Protein AF-A0A3Q0DVN3-F1 (afdb_monomer)

Foldseek 3Di:
DDDDDDDDDPDDPDDDPPPDPPDDPQDADEAAEDWDKDFQDPALAPVVRLVRCLVVVVVVVVCVVVVRNYDYYQYPDQEQDQPPPCGSRIGTHQWYFDPVDPVRDTHGGPVNLSVQLCVQVVHDDDVVVPDDPSNDDPVPCDPPPVPPPQPFDQAPNDGHRPVVNVVVVVVVVVVVVVVVVVVVVVVVVVVVVVVVVVPDDPPPVPVVPPDD

pLDDT: mean 82.13, std 19.58, range [39.47, 98.44]

InterPro domains:
  IPR001360 Glycoside hydrolase family 1 [PF00232] (28-124)
  IPR001360 Glycoside hydrolase family 1 [PR00131] (29-37)
  IPR001360 Glycoside hydrolase family 1 [PR00131] (46-57)
  IPR001360 Glycoside hydrolase family 1 [PR00131] (67-84)
  IPR001360 Glycoside hydrolase family 1 [PR00131] (91-103)
  IPR001360 Glycoside hydrolase family 1 [PTHR10353] (28-124)
  IPR017853 Glycoside hydrolase superfamily [SSF51445] (26-129)

Nearest PDB structures (foldseek):
  2zox-assembly1_A  TM=9.765E-01  e=2.510E-10  Homo sapiens
  8in1-assembly2_B  TM=9.706E-01  e=1.611E-09  Aplysia kurodai
  2e9m-assembly1_A  TM=9.739E-01  e=1.235E-09  Homo sapiens
  1wcg-assembly2_B  TM=9.497E-01  e=1.156E-09  Brevicoryne brassicae
  5cg0-assembly3_E  TM=8.600E-01  e=7.927E-09  Spodoptera frugiperda

Mean predicted aligned error: 16.39 Å

Secondary structure (DSSP, 8-state):
-PPP-------PPP-------SPPP---EEEEEE----TT---S--HHHHHHHHHHHHHHHHHHHTT--EEEEEES-SB----GGGTTS----SEEE-TTSTT--EEE-HHHHHHHHHHHHTS---GGG-S-GGGSPPTT-----------EEEETTEEEEHHHHHHHHHHHHHHHHHHHHHHHHHHHHHHHHHHHHH----TTSSSSS---

Sequence (212 aa):
MAPMTTSGSTTTPPSWPTTSTTPLPSLPLMQTENGVSQRRETDLNDTARIYYLRSYINEALKAVQDKVDLRGYTVWSAMDNFEWATGFSERFGLHFVNYTDPSLPRIPKASAKFYASVARCNGFPDPAAGPHPCLQQPEGAGPTVGPVQKEEVQFLGLILDMAAAQTALYVLFSLVLLGVCGLVFLAYKYCKRSKEGETQPSQQELSRMSSF

Organism: Carlito syrichta (NCBI:txid1868482)

Solvent-accessible surface area (backbone atoms only — not comparable to full-atom values): 13187 Å² total; per-residue (Å²): 135,81,85,86,83,81,84,80,80,84,78,74,74,84,78,71,79,78,70,74,85,67,76,76,75,85,62,82,39,66,44,78,66,49,68,57,72,39,73,72,65,78,71,46,77,39,58,69,51,38,54,49,52,54,51,55,53,50,52,54,52,48,40,45,74,73,66,44,47,65,76,47,77,34,70,35,32,76,45,42,56,77,48,68,98,58,32,75,42,44,33,38,26,28,14,46,55,43,84,88,46,93,83,50,54,74,44,74,19,51,35,34,59,52,51,52,49,30,64,65,50,75,46,81,78,59,75,88,80,45,90,52,74,62,75,58,73,67,91,81,75,59,83,82,72,65,78,85,62,81,64,61,40,79,52,98,88,39,81,30,49,57,69,57,42,52,50,51,50,52,52,51,50,50,51,50,50,52,49,52,52,50,50,51,50,51,51,50,52,48,56,52,50,54,56,56,68,70,69,63,84,74,84,73,77,71,68,80,81,71,80,130

Radius of gyration: 38.06 Å; Cα contacts (8 Å, |Δi|>4): 167; chains: 1; bounding box: 106×74×104 Å

Structure (mmCIF, N/CA/C/O backbone):
data_AF-A0A3Q0DVN3-F1
#
_entry.id   AF-A0A3Q0DVN3-F1
#
loop_
_atom_site.group_PDB
_atom_site.id
_atom_site.type_symbol
_atom_site.label_atom_id
_atom_site.label_alt_id
_atom_site.label_comp_id
_atom_site.label_asym_id
_atom_site.label_entity_id
_atom_site.label_seq_id
_atom_site.pdbx_PDB_ins_code
_atom_site.Cartn_x
_atom_site.Cartn_y
_atom_site.Cartn_z
_atom_site.occupancy
_atom_site.B_iso_or_equiv
_atom_site.auth_seq_id
_atom_site.auth_comp_id
_atom_site.auth_asym_id
_atom_site.auth_atom_id
_atom_site.pdbx_PDB_model_num
ATOM 1 N N . MET A 1 1 ? 46.833 7.721 73.883 1.00 44.59 1 MET A N 1
ATOM 2 C CA . MET A 1 1 ? 46.019 6.945 72.924 1.00 44.59 1 MET A CA 1
ATOM 3 C C . MET A 1 1 ? 44.614 7.519 72.957 1.00 44.59 1 MET A C 1
ATOM 5 O O . MET A 1 1 ? 43.960 7.401 73.982 1.00 44.59 1 MET A O 1
ATOM 9 N N . ALA A 1 2 ? 44.214 8.248 71.915 1.00 39.47 2 ALA A N 1
ATOM 10 C CA . ALA A 1 2 ? 42.874 8.827 71.801 1.00 39.47 2 ALA A CA 1
ATOM 11 C C . ALA A 1 2 ? 41.885 7.771 71.268 1.00 39.47 2 ALA A C 1
ATOM 13 O O . ALA A 1 2 ? 42.296 6.961 70.433 1.00 39.47 2 ALA A O 1
ATOM 14 N N . PRO A 1 3 ? 40.614 7.756 71.705 1.00 45.12 3 PRO A N 1
ATOM 15 C CA . PRO A 1 3 ? 39.605 6.898 71.103 1.00 45.12 3 PRO A CA 1
ATOM 16 C C . PRO A 1 3 ? 39.122 7.502 69.776 1.00 45.12 3 PRO A C 1
ATOM 18 O O . PRO A 1 3 ? 38.767 8.677 69.698 1.00 45.12 3 PRO A O 1
ATOM 21 N N . MET A 1 4 ? 39.131 6.680 68.729 1.00 39.53 4 MET A N 1
ATOM 22 C CA . MET A 1 4 ? 38.561 6.976 67.415 1.00 39.53 4 MET A CA 1
ATOM 23 C C . MET A 1 4 ? 37.033 7.039 67.524 1.00 39.53 4 MET A C 1
ATOM 25 O O . MET A 1 4 ? 36.395 6.049 67.878 1.00 39.53 4 MET A O 1
ATOM 29 N N . THR A 1 5 ? 36.440 8.184 67.200 1.00 44.25 5 THR A N 1
ATOM 30 C CA . THR A 1 5 ? 34.999 8.324 66.979 1.00 44.25 5 THR A CA 1
ATOM 31 C C . THR A 1 5 ? 34.678 7.996 65.521 1.00 44.25 5 THR A C 1
ATOM 33 O O . THR A 1 5 ? 35.106 8.691 64.604 1.00 44.25 5 THR A O 1
ATOM 36 N N . THR A 1 6 ? 33.918 6.927 65.284 1.00 43.41 6 THR A N 1
ATOM 37 C CA . THR A 1 6 ? 33.355 6.604 63.967 1.00 43.41 6 THR A CA 1
ATOM 38 C C . THR A 1 6 ? 31.956 7.210 63.848 1.00 43.41 6 THR A C 1
ATOM 40 O O . THR A 1 6 ? 30.985 6.710 64.408 1.00 43.41 6 THR A O 1
ATOM 43 N N . SER A 1 7 ? 31.839 8.318 63.116 1.00 43.34 7 SER A N 1
ATOM 44 C CA . SER A 1 7 ? 30.552 8.887 62.708 1.00 43.34 7 SER A CA 1
ATOM 45 C C . SER A 1 7 ? 30.001 8.107 61.508 1.00 43.34 7 SER A C 1
ATOM 47 O O . SER A 1 7 ? 30.436 8.315 60.376 1.00 43.34 7 SER A O 1
ATOM 49 N N . GLY A 1 8 ? 29.059 7.193 61.741 1.00 44.16 8 GLY A N 1
ATOM 50 C CA . GLY A 1 8 ? 28.289 6.561 60.669 1.00 44.16 8 GLY A CA 1
ATOM 51 C C . GLY A 1 8 ? 27.158 7.487 60.228 1.00 44.16 8 GLY A C 1
ATOM 52 O O . GLY A 1 8 ? 26.176 7.642 60.949 1.00 44.16 8 GLY A O 1
ATOM 53 N N . SER A 1 9 ? 27.285 8.125 59.064 1.00 42.88 9 SER A N 1
ATOM 54 C CA . SER A 1 9 ? 26.173 8.843 58.441 1.00 42.88 9 SER A CA 1
ATOM 55 C C . SER A 1 9 ? 25.263 7.840 57.734 1.00 42.88 9 SER A C 1
ATOM 57 O O . SER A 1 9 ? 25.609 7.327 56.670 1.00 42.88 9 SER A O 1
ATOM 59 N N . THR A 1 10 ? 24.099 7.562 58.315 1.00 45.50 10 THR A N 1
ATOM 60 C CA . THR A 1 10 ? 23.013 6.845 57.640 1.00 45.50 10 THR A CA 1
ATOM 61 C C . THR A 1 10 ? 22.414 7.764 56.579 1.00 45.50 10 THR A C 1
ATOM 63 O O . THR A 1 10 ? 21.538 8.577 56.863 1.00 45.50 10 THR A O 1
ATOM 66 N N . THR A 1 11 ? 22.907 7.669 55.348 1.00 46.47 11 THR A N 1
ATOM 67 C CA . THR A 1 11 ? 22.252 8.256 54.181 1.00 46.47 11 THR A CA 1
ATOM 68 C C . THR A 1 11 ? 21.044 7.397 53.827 1.00 46.47 11 THR A C 1
ATOM 70 O O . THR A 1 11 ? 21.165 6.320 53.247 1.00 46.47 11 THR A O 1
ATOM 73 N N . THR A 1 12 ? 19.851 7.855 54.200 1.00 50.16 12 THR A N 1
ATOM 74 C CA . THR A 1 12 ? 18.614 7.323 53.627 1.00 50.16 12 THR A CA 1
ATOM 75 C C . THR A 1 12 ? 18.592 7.655 52.130 1.00 50.16 12 THR A C 1
ATOM 77 O O . THR A 1 12 ? 18.845 8.804 51.757 1.00 50.16 12 THR A O 1
ATOM 80 N N . PRO A 1 13 ? 18.337 6.680 51.239 1.00 46.81 13 PRO A N 1
ATOM 81 C CA . PRO A 1 13 ? 18.197 6.970 49.820 1.00 46.81 13 PRO A CA 1
ATOM 82 C C . PRO A 1 13 ? 16.975 7.877 49.600 1.00 46.81 13 PRO A C 1
ATOM 84 O O . PRO A 1 13 ? 15.987 7.754 50.330 1.00 46.81 13 PRO A O 1
ATOM 87 N N . PRO A 1 14 ? 17.012 8.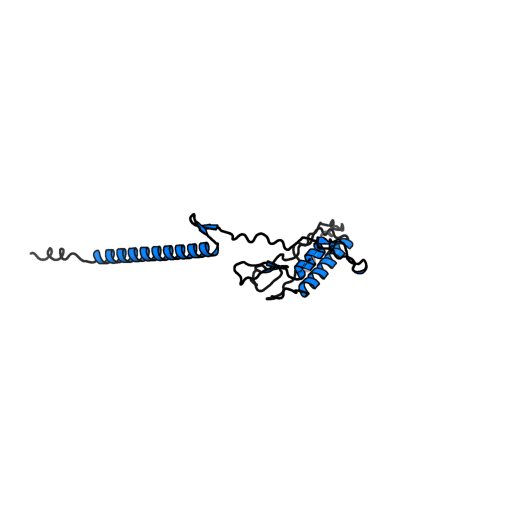786 48.611 1.00 46.38 14 PRO A N 1
ATOM 88 C CA . PRO A 1 14 ? 15.873 9.636 48.304 1.00 46.38 14 PRO A CA 1
ATOM 89 C C . PRO A 1 14 ? 14.676 8.762 47.914 1.00 46.38 14 PRO A C 1
ATOM 91 O O . PRO A 1 14 ? 14.742 7.974 46.969 1.00 46.38 14 PRO A O 1
ATOM 94 N N . SER A 1 15 ? 13.576 8.886 48.656 1.00 48.94 15 SER A N 1
ATOM 95 C CA . SER A 1 15 ? 12.303 8.277 48.288 1.00 48.94 15 SER A CA 1
ATOM 96 C C . SER A 1 15 ? 11.765 9.00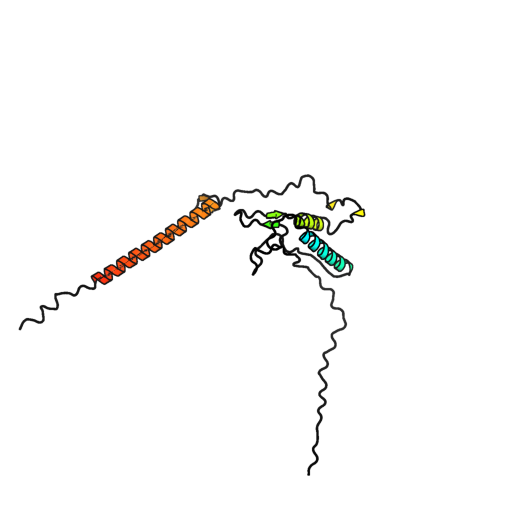6 47.061 1.00 48.94 15 SER A C 1
ATOM 98 O O . SER A 1 15 ? 11.372 10.170 47.153 1.00 48.94 15 SER A O 1
ATOM 100 N N . TRP A 1 16 ? 11.755 8.334 45.911 1.00 42.22 16 TRP A N 1
ATOM 101 C CA . TRP A 1 16 ? 11.006 8.802 44.750 1.00 42.22 16 TRP A CA 1
ATOM 102 C C . TRP A 1 16 ? 9.535 8.978 45.151 1.00 42.22 16 TRP A C 1
ATOM 104 O O . TRP A 1 16 ? 8.987 8.071 45.788 1.00 42.22 16 TRP A O 1
ATOM 114 N N . PRO A 1 17 ? 8.885 10.110 44.821 1.00 55.28 17 PRO A N 1
ATOM 115 C CA . PRO A 1 17 ? 7.457 10.256 45.050 1.00 55.28 17 PRO A CA 1
ATOM 116 C C . PRO A 1 17 ? 6.756 9.112 44.322 1.00 55.28 17 PRO A C 1
ATOM 118 O O . PRO A 1 17 ? 6.913 8.947 43.112 1.00 55.28 17 PRO A O 1
ATOM 121 N N . THR A 1 18 ? 6.047 8.280 45.081 1.00 52.66 18 THR A N 1
ATOM 122 C CA . THR A 1 18 ? 5.258 7.176 44.546 1.00 52.66 18 THR A CA 1
ATOM 123 C C . THR A 1 18 ? 4.272 7.783 43.563 1.00 52.66 18 THR A C 1
ATOM 125 O O . THR A 1 18 ? 3.416 8.584 43.938 1.00 52.66 18 THR A O 1
ATOM 128 N N . THR A 1 19 ? 4.481 7.486 42.286 1.00 55.19 19 THR A N 1
ATOM 129 C CA . THR A 1 19 ? 3.721 8.035 41.175 1.00 55.19 19 THR A CA 1
ATOM 130 C C . THR A 1 19 ? 2.236 7.833 41.445 1.00 55.19 19 THR A C 1
ATOM 132 O O . THR A 1 19 ? 1.804 6.737 41.804 1.00 55.19 19 THR A O 1
ATOM 135 N N . SER A 1 20 ? 1.485 8.922 41.304 1.00 52.75 20 SER A N 1
ATOM 136 C CA . SER A 1 20 ? 0.027 8.983 41.311 1.00 52.75 20 SER A CA 1
ATOM 137 C C . SER A 1 20 ? -0.611 7.692 40.785 1.00 52.75 20 SER A C 1
ATOM 139 O O . SER A 1 20 ? -0.417 7.329 39.630 1.00 52.75 20 SER A O 1
ATOM 141 N N . THR A 1 21 ? -1.373 6.998 41.632 1.00 59.31 21 THR A N 1
ATOM 142 C CA . THR A 1 21 ? -2.050 5.728 41.307 1.00 59.31 21 THR A CA 1
ATOM 143 C C . THR A 1 21 ? -3.300 5.923 40.447 1.00 59.31 21 THR A C 1
ATOM 145 O O . THR A 1 21 ? -4.049 4.975 40.222 1.00 59.31 21 THR A O 1
ATOM 148 N N . THR A 1 22 ? -3.570 7.143 39.976 1.00 61.38 22 THR A N 1
ATOM 149 C CA . THR A 1 22 ? -4.615 7.362 38.978 1.00 61.38 22 THR A CA 1
ATOM 150 C C . THR A 1 22 ? -4.158 6.753 37.656 1.00 61.38 22 THR A C 1
ATOM 152 O O . THR A 1 22 ? -3.110 7.151 37.139 1.00 61.38 22 THR A O 1
ATOM 155 N N . PRO A 1 23 ? -4.921 5.796 37.092 1.00 66.94 23 PRO A N 1
ATOM 156 C CA . PRO A 1 23 ? -4.696 5.354 35.728 1.00 66.94 23 PRO A CA 1
ATOM 157 C C . PRO A 1 23 ? -4.665 6.589 34.834 1.00 66.94 23 PRO A C 1
ATOM 159 O O . PRO A 1 23 ? -5.538 7.456 34.949 1.00 66.94 23 PRO A O 1
ATOM 162 N N . LEU A 1 24 ? -3.647 6.690 33.979 1.00 67.44 24 LEU A N 1
ATOM 163 C CA . LEU A 1 24 ? -3.613 7.739 32.968 1.00 67.44 24 LEU A CA 1
ATOM 164 C C . LEU A 1 24 ? -4.940 7.700 32.193 1.00 67.44 24 LEU A C 1
ATOM 166 O O . LEU A 1 24 ? -5.407 6.605 31.861 1.00 67.44 24 LEU A O 1
ATOM 170 N N . PRO A 1 25 ? -5.569 8.856 31.922 1.00 75.06 25 PRO A N 1
ATOM 171 C CA . PRO A 1 25 ? -6.770 8.888 31.101 1.00 75.06 25 PRO A CA 1
ATOM 172 C C . PRO A 1 25 ? -6.481 8.212 29.759 1.00 75.06 25 PRO A C 1
ATOM 174 O O . PRO A 1 25 ? -5.389 8.364 29.208 1.00 75.06 25 PRO A O 1
ATOM 177 N N . SER A 1 26 ? -7.450 7.451 29.244 1.00 82.88 26 SER A N 1
ATOM 178 C CA . SER A 1 26 ? -7.319 6.770 27.956 1.00 82.88 26 SER A CA 1
ATOM 179 C C . SER A 1 26 ? -7.076 7.809 26.861 1.00 82.88 26 SER A C 1
ATOM 181 O O . SER A 1 26 ? -7.976 8.578 26.519 1.00 82.88 26 SER A O 1
ATOM 183 N N . LEU A 1 27 ? -5.847 7.860 26.350 1.00 91.44 27 LEU A N 1
ATOM 184 C CA . LEU A 1 27 ? -5.481 8.761 25.266 1.00 91.44 27 LEU A CA 1
ATOM 185 C C . LEU A 1 27 ? -5.978 8.182 23.935 1.00 91.44 27 LEU A C 1
ATOM 187 O O . LEU A 1 27 ? -5.822 6.978 23.719 1.00 91.44 27 LEU A O 1
ATOM 191 N N . PRO A 1 28 ? -6.534 9.008 23.032 1.00 94.75 28 PRO A N 1
ATOM 192 C CA . PRO A 1 28 ? -6.886 8.562 21.693 1.00 94.75 28 PRO A CA 1
ATOM 193 C C . PRO A 1 28 ? -5.622 8.157 20.928 1.00 94.75 28 PRO A C 1
ATOM 195 O O . PRO A 1 28 ? -4.653 8.916 20.862 1.00 94.75 28 PRO A O 1
ATOM 198 N N . LEU A 1 29 ? -5.640 6.967 20.333 1.00 95.19 29 LEU A N 1
ATOM 199 C CA . LEU A 1 29 ? -4.526 6.392 19.584 1.00 95.19 29 LEU A CA 1
ATOM 200 C C . LEU A 1 29 ? -4.851 6.301 18.094 1.00 95.19 29 LEU A C 1
ATOM 202 O O . LEU A 1 29 ? -5.984 6.040 17.696 1.00 95.19 29 LEU A O 1
ATOM 206 N N . MET A 1 30 ? -3.825 6.465 17.266 1.00 97.06 30 MET A N 1
ATOM 207 C CA . MET A 1 30 ? -3.864 6.230 15.825 1.00 97.06 30 MET A CA 1
ATOM 208 C C . MET A 1 30 ? -2.677 5.342 15.466 1.00 97.06 30 MET A C 1
ATOM 210 O O . MET A 1 30 ? -1.537 5.711 15.750 1.00 97.06 30 MET A O 1
ATOM 214 N N . GLN A 1 31 ? -2.918 4.199 14.824 1.00 97.31 31 GLN A N 1
ATOM 215 C CA . GLN A 1 31 ? -1.830 3.412 14.248 1.00 97.31 31 GLN A CA 1
ATOM 216 C C . GLN A 1 31 ? -1.414 4.080 12.937 1.00 97.31 31 GLN A C 1
ATOM 218 O O . GLN A 1 31 ? -2.068 3.900 11.911 1.00 97.31 31 GLN A O 1
ATOM 223 N N . THR A 1 32 ? -0.354 4.883 12.976 1.00 97.81 32 THR A N 1
ATOM 224 C CA . THR A 1 32 ? 0.065 5.706 11.832 1.00 97.81 32 THR A CA 1
ATOM 225 C C . THR A 1 32 ? 0.750 4.913 10.729 1.00 97.81 32 THR A C 1
ATOM 227 O O . THR A 1 32 ? 0.712 5.344 9.583 1.00 97.81 32 THR A O 1
ATOM 230 N N . GLU A 1 33 ? 1.346 3.764 11.054 1.00 97.94 33 GLU A N 1
ATOM 231 C CA . GLU A 1 33 ? 2.008 2.883 10.090 1.00 97.94 33 GLU A CA 1
ATOM 232 C C . GLU A 1 33 ? 1.949 1.429 10.569 1.00 97.94 33 GLU A C 1
ATOM 234 O O . GLU A 1 33 ? 2.319 1.119 11.701 1.00 97.94 33 GLU A O 1
ATOM 239 N N . ASN A 1 34 ? 1.496 0.514 9.716 1.00 98.31 34 ASN A N 1
ATOM 240 C CA . ASN A 1 34 ? 1.633 -0.923 9.939 1.00 98.31 34 ASN A CA 1
ATOM 241 C C . ASN A 1 34 ? 1.702 -1.661 8.598 1.00 98.31 34 ASN A C 1
ATOM 243 O O . ASN A 1 34 ? 0.839 -1.474 7.738 1.00 98.31 34 ASN A O 1
ATOM 247 N N . GLY A 1 35 ? 2.717 -2.501 8.412 1.00 96.81 35 GLY A N 1
ATOM 248 C CA . GLY A 1 35 ? 2.943 -3.181 7.144 1.00 96.81 35 GLY A CA 1
ATOM 249 C C . GLY A 1 35 ? 4.075 -4.196 7.199 1.00 96.81 35 GLY A C 1
ATOM 250 O O . GLY A 1 35 ? 4.808 -4.282 8.181 1.00 96.81 35 GLY A O 1
ATOM 251 N N . VAL A 1 36 ? 4.218 -4.958 6.115 1.00 97.19 36 VAL A N 1
ATOM 252 C CA . VAL A 1 36 ? 5.258 -5.982 5.970 1.00 97.19 36 VAL A CA 1
ATOM 253 C C . VAL A 1 36 ? 5.945 -5.884 4.611 1.00 97.19 36 VAL A C 1
ATOM 255 O O . VAL A 1 36 ? 5.296 -5.755 3.559 1.00 97.19 36 VAL A O 1
ATOM 258 N N . SER A 1 37 ? 7.274 -5.954 4.647 1.00 95.81 37 SER A N 1
ATOM 259 C CA . SER A 1 37 ? 8.115 -5.944 3.459 1.00 95.81 37 SER A CA 1
ATOM 260 C C . SER A 1 37 ? 8.154 -7.323 2.809 1.00 95.81 37 SER A C 1
ATOM 262 O O . SER A 1 37 ? 8.062 -8.354 3.475 1.00 95.81 37 SER A O 1
ATOM 264 N N . GLN A 1 38 ? 8.284 -7.345 1.486 1.00 92.62 38 GLN A N 1
ATOM 265 C CA . GLN A 1 38 ? 8.641 -8.548 0.740 1.00 92.62 38 GLN A CA 1
ATOM 266 C C . GLN A 1 38 ? 9.778 -8.210 -0.215 1.00 92.62 38 GLN A C 1
ATOM 268 O O . GLN A 1 38 ? 9.596 -7.525 -1.224 1.00 92.62 38 GLN A O 1
ATOM 273 N N . ARG A 1 39 ? 10.980 -8.649 0.151 1.00 92.06 39 ARG A N 1
ATOM 274 C CA . ARG A 1 39 ? 12.214 -8.265 -0.524 1.00 92.06 39 ARG A CA 1
ATOM 275 C C . ARG A 1 39 ? 12.270 -8.803 -1.949 1.00 92.06 39 ARG A C 1
ATOM 277 O O . ARG A 1 39 ? 12.247 -10.010 -2.155 1.00 92.06 39 ARG A O 1
ATOM 284 N N . ARG A 1 40 ? 12.432 -7.899 -2.920 1.00 84.19 40 ARG A N 1
ATOM 285 C CA . ARG A 1 40 ? 12.522 -8.174 -4.367 1.00 84.19 40 ARG A CA 1
ATOM 286 C C . ARG A 1 40 ? 11.361 -9.010 -4.916 1.00 84.19 40 ARG A C 1
ATOM 288 O O . ARG A 1 40 ? 11.495 -9.598 -5.985 1.00 84.19 40 ARG A O 1
ATOM 295 N N . GLU A 1 41 ? 10.233 -9.034 -4.215 1.00 82.81 41 GLU A N 1
ATOM 296 C CA . GLU A 1 41 ? 9.059 -9.775 -4.651 1.00 82.81 41 GLU A CA 1
ATOM 297 C C . GLU A 1 41 ? 8.400 -9.059 -5.831 1.00 82.81 41 GLU A C 1
ATOM 299 O O . GLU A 1 41 ? 8.213 -7.839 -5.816 1.00 82.81 41 GLU A O 1
ATOM 304 N N . THR A 1 42 ? 8.069 -9.823 -6.862 1.00 85.62 42 THR A N 1
ATOM 305 C CA . THR A 1 42 ? 7.367 -9.314 -8.051 1.00 85.62 42 THR A CA 1
ATOM 306 C C . THR A 1 42 ? 6.013 -9.981 -8.231 1.00 85.62 42 THR A C 1
ATOM 308 O O . THR A 1 42 ? 5.219 -9.513 -9.047 1.00 85.62 42 THR A O 1
ATOM 311 N N . ASP A 1 43 ? 5.718 -11.018 -7.441 1.00 89.88 43 ASP A N 1
ATOM 312 C CA . ASP A 1 43 ? 4.406 -11.634 -7.427 1.00 89.88 43 ASP A CA 1
ATOM 313 C C . ASP A 1 43 ? 3.351 -10.645 -6.910 1.00 89.88 43 ASP A C 1
ATOM 315 O O . ASP A 1 43 ? 3.475 -10.010 -5.856 1.00 89.88 43 ASP A O 1
ATOM 319 N N . LEU A 1 44 ? 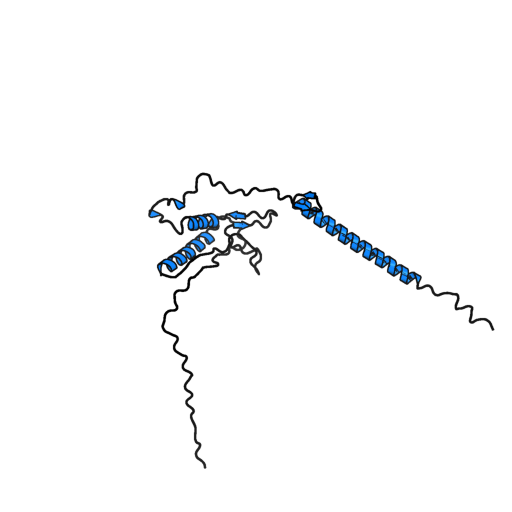2.280 -10.517 -7.689 1.00 95.25 44 LEU A N 1
ATOM 320 C CA . LEU A 1 44 ? 1.107 -9.738 -7.321 1.00 95.25 44 LEU A CA 1
ATOM 321 C C . LEU A 1 44 ? 0.219 -10.511 -6.339 1.00 95.25 44 LEU A C 1
ATOM 323 O O . LEU A 1 44 ? -0.624 -9.898 -5.685 1.00 95.25 44 LEU A O 1
ATOM 327 N N . ASN A 1 45 ? 0.390 -11.829 -6.215 1.00 96.56 45 ASN A N 1
ATOM 328 C CA . ASN A 1 45 ? -0.324 -12.681 -5.271 1.00 96.56 45 ASN A CA 1
ATOM 329 C C . ASN A 1 45 ? 0.384 -12.768 -3.906 1.00 96.56 45 ASN A C 1
ATOM 331 O O . ASN A 1 45 ? 0.828 -13.818 -3.438 1.00 96.56 45 ASN A O 1
ATOM 335 N N . ASP A 1 46 ? 0.447 -11.635 -3.221 1.00 96.00 46 ASP A N 1
ATOM 336 C CA . ASP A 1 46 ? 1.177 -11.430 -1.974 1.00 96.00 46 ASP A CA 1
ATOM 337 C C . ASP A 1 46 ? 0.458 -11.963 -0.717 1.00 96.00 46 ASP A C 1
ATOM 339 O O . ASP A 1 46 ? 0.172 -11.237 0.242 1.00 96.00 46 ASP A O 1
ATOM 343 N N . THR A 1 47 ? 0.201 -13.271 -0.690 1.00 96.12 47 THR A N 1
ATOM 344 C CA . THR A 1 47 ? -0.574 -13.946 0.368 1.00 96.12 47 THR A CA 1
ATOM 345 C C . THR A 1 47 ? 0.010 -13.733 1.772 1.00 96.12 47 THR A C 1
ATOM 347 O O . THR A 1 47 ? -0.741 -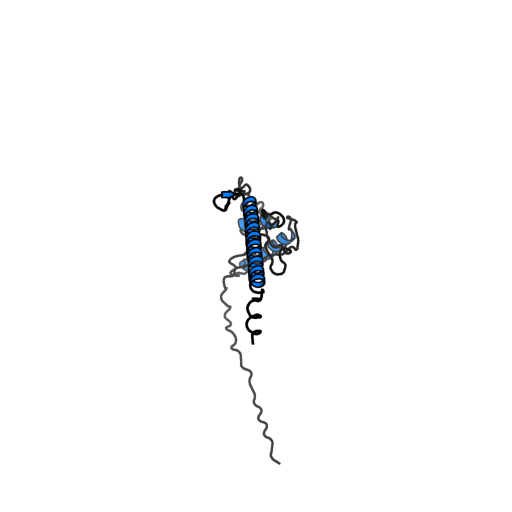13.562 2.735 1.00 96.12 47 THR A O 1
ATOM 350 N N . ALA A 1 48 ? 1.338 -13.657 1.903 1.00 95.81 48 ALA A N 1
ATOM 351 C CA . ALA A 1 48 ? 1.996 -13.364 3.178 1.00 95.81 48 ALA A CA 1
ATOM 352 C C . ALA A 1 48 ? 1.597 -11.984 3.739 1.00 95.81 48 ALA A C 1
ATOM 354 O O . ALA A 1 48 ? 1.320 -11.855 4.934 1.00 95.81 48 ALA A O 1
ATOM 355 N N . ARG A 1 49 ? 1.477 -10.963 2.877 1.00 97.38 49 ARG A N 1
ATOM 356 C CA . ARG A 1 49 ? 0.994 -9.629 3.269 1.00 97.38 49 ARG A CA 1
ATOM 357 C C . ARG A 1 49 ? -0.474 -9.667 3.673 1.00 97.38 49 ARG A C 1
ATOM 359 O O . ARG A 1 49 ? -0.832 -9.041 4.665 1.00 97.38 49 ARG A O 1
ATOM 366 N N . ILE A 1 50 ? -1.314 -10.421 2.962 1.00 97.81 50 ILE A N 1
ATOM 367 C CA . ILE A 1 50 ? -2.725 -10.608 3.345 1.00 97.81 50 ILE A CA 1
ATOM 368 C C . ILE A 1 50 ? -2.826 -11.210 4.748 1.00 97.81 50 ILE A C 1
ATOM 370 O O . ILE A 1 50 ? -3.590 -10.711 5.573 1.00 97.81 50 ILE A O 1
ATOM 374 N N . TYR A 1 51 ? -2.049 -12.257 5.033 1.00 98.06 51 TYR A N 1
ATOM 375 C CA . TYR A 1 51 ? -2.033 -12.892 6.349 1.00 98.06 51 TYR A CA 1
ATOM 376 C C . TYR A 1 51 ? -1.579 -11.920 7.446 1.00 98.06 51 TYR A C 1
ATOM 378 O O . TYR A 1 51 ? -2.233 -11.812 8.486 1.00 98.06 51 TYR A O 1
ATOM 386 N N . TYR A 1 52 ? -0.506 -11.167 7.190 1.00 98.44 52 TYR A N 1
ATOM 387 C CA . TYR A 1 52 ? -0.006 -10.144 8.105 1.00 98.44 52 TYR A CA 1
ATOM 388 C C . TYR A 1 52 ? -1.078 -9.085 8.400 1.00 98.44 52 TYR A C 1
ATOM 390 O O . TYR A 1 52 ? -1.466 -8.906 9.553 1.00 98.44 52 TYR A O 1
ATOM 398 N N . LEU A 1 53 ? -1.637 -8.449 7.364 1.00 98.38 53 LEU A N 1
ATOM 399 C CA . LEU A 1 53 ? -2.652 -7.405 7.522 1.00 98.38 53 LEU A CA 1
ATOM 400 C C . LEU A 1 53 ? -3.901 -7.926 8.235 1.00 98.38 53 LEU A C 1
ATOM 402 O O . LEU A 1 53 ? -4.409 -7.268 9.137 1.00 98.38 53 LEU A O 1
ATOM 406 N N . ARG A 1 54 ? -4.381 -9.124 7.881 1.00 97.94 54 ARG A N 1
ATOM 407 C CA . ARG A 1 54 ? -5.513 -9.756 8.571 1.00 97.94 54 ARG A CA 1
ATOM 408 C C . ARG A 1 54 ? -5.244 -9.906 10.065 1.00 97.94 54 ARG A C 1
ATOM 410 O O . ARG A 1 54 ? -6.125 -9.612 10.866 1.00 97.94 54 ARG A O 1
ATOM 417 N N . SER A 1 55 ? -4.050 -10.366 10.425 1.00 98.25 55 SER A N 1
ATOM 418 C CA . SER A 1 55 ? -3.673 -10.613 11.816 1.00 98.25 55 SER A CA 1
ATOM 419 C C . SER A 1 55 ? -3.616 -9.308 12.613 1.00 98.25 55 SER A C 1
ATOM 421 O O . SER A 1 55 ? -4.294 -9.188 13.627 1.00 98.25 55 SER A O 1
ATOM 423 N N . TYR A 1 56 ? -2.900 -8.294 12.121 1.00 98.38 56 TYR A N 1
ATOM 424 C CA . TYR A 1 56 ? -2.735 -7.026 12.844 1.00 98.38 56 TYR A CA 1
ATOM 425 C C . TYR A 1 56 ? -4.007 -6.175 12.892 1.00 98.38 56 TYR A C 1
ATOM 427 O O . TYR A 1 56 ? -4.279 -5.550 13.915 1.00 98.38 56 TYR A O 1
ATOM 435 N N . ILE A 1 57 ? -4.832 -6.190 11.841 1.00 98.31 57 ILE A N 1
ATOM 436 C CA . ILE A 1 57 ? -6.138 -5.520 11.880 1.00 98.31 57 ILE A CA 1
ATOM 437 C C . ILE A 1 57 ? -7.067 -6.226 12.879 1.00 98.31 57 ILE A C 1
ATOM 439 O O . ILE A 1 57 ? -7.793 -5.553 13.604 1.00 98.31 57 ILE A O 1
ATOM 443 N N . ASN A 1 58 ? -7.026 -7.560 12.982 1.00 97.44 58 ASN A N 1
ATOM 444 C CA . ASN A 1 58 ? -7.777 -8.277 14.018 1.00 97.44 58 ASN A CA 1
ATOM 445 C C . ASN A 1 58 ? -7.328 -7.889 15.433 1.00 97.44 58 ASN A C 1
ATOM 447 O O . ASN A 1 58 ? -8.182 -7.671 16.286 1.00 97.44 58 ASN A O 1
ATOM 451 N N . GLU A 1 59 ? -6.024 -7.758 15.689 1.00 98.06 59 GLU A N 1
ATOM 452 C CA . GLU A 1 59 ? -5.537 -7.284 16.994 1.00 98.06 59 GLU A CA 1
ATOM 453 C C . GLU A 1 59 ? -5.959 -5.833 17.278 1.00 98.06 59 GLU A C 1
ATOM 455 O O . GLU A 1 59 ? -6.374 -5.519 18.391 1.00 98.06 59 GLU A O 1
ATOM 460 N N . ALA A 1 60 ? -5.954 -4.958 16.267 1.00 97.69 60 ALA A N 1
ATOM 461 C CA . ALA A 1 60 ? -6.482 -3.599 16.395 1.00 97.69 60 ALA A CA 1
ATOM 462 C C . ALA A 1 60 ? -7.982 -3.593 16.754 1.00 97.69 60 ALA A C 1
ATOM 464 O O . ALA A 1 60 ? -8.412 -2.832 17.620 1.00 97.69 60 ALA A O 1
ATOM 465 N N . LEU A 1 61 ? -8.778 -4.473 16.138 1.00 96.69 61 LEU A N 1
ATOM 466 C CA . LEU A 1 61 ? -10.200 -4.628 16.459 1.00 96.69 61 LEU A CA 1
ATOM 467 C C . LEU A 1 61 ? -10.420 -5.190 17.872 1.00 96.69 61 LEU A C 1
ATOM 469 O O . LEU A 1 61 ? -11.328 -4.730 18.563 1.00 96.69 61 LEU A O 1
ATOM 473 N N . LYS A 1 62 ? -9.589 -6.136 18.331 1.00 96.88 62 LYS A N 1
ATOM 474 C CA . LYS A 1 62 ? -9.622 -6.631 19.719 1.00 96.88 62 LYS A CA 1
ATOM 475 C C . LYS A 1 62 ? -9.313 -5.521 20.719 1.00 96.88 62 LYS A C 1
ATOM 477 O O . LYS A 1 62 ? -10.050 -5.366 21.682 1.00 96.88 62 LYS A O 1
ATOM 482 N N . ALA A 1 63 ? -8.315 -4.678 20.450 1.00 96.06 63 ALA A N 1
ATOM 483 C CA . ALA A 1 63 ? -8.008 -3.535 21.309 1.00 96.06 63 ALA A CA 1
ATOM 484 C C . ALA A 1 63 ? -9.216 -2.590 21.471 1.00 96.06 63 ALA A C 1
ATOM 486 O O . ALA A 1 63 ? -9.515 -2.142 22.578 1.00 96.06 63 ALA A O 1
ATOM 487 N N . VAL A 1 64 ? -9.964 -2.337 20.389 1.00 95.69 64 VAL A N 1
ATOM 488 C CA . VAL A 1 64 ? -11.220 -1.565 20.452 1.00 95.69 64 VAL A CA 1
ATOM 489 C C . VAL A 1 64 ? -12.273 -2.273 21.321 1.00 95.69 64 VAL A C 1
ATOM 491 O O . VAL A 1 64 ? -12.969 -1.618 22.102 1.00 95.69 64 VAL A O 1
ATOM 494 N N . GLN A 1 65 ? -12.389 -3.605 21.236 1.00 95.50 65 GLN A N 1
ATOM 495 C CA . GLN A 1 65 ? -13.281 -4.391 22.106 1.00 95.50 65 GLN A CA 1
ATOM 496 C C . GLN A 1 65 ? -12.874 -4.285 23.586 1.00 95.50 65 GLN A C 1
ATOM 498 O O . GLN A 1 65 ? -13.745 -4.099 24.442 1.00 95.50 65 GLN A O 1
ATOM 503 N N . ASP A 1 66 ? -11.568 -4.264 23.854 1.00 95.88 66 ASP A N 1
ATOM 504 C CA . ASP A 1 66 ? -10.946 -4.097 25.173 1.00 95.88 66 ASP A CA 1
ATOM 505 C C . ASP A 1 66 ? -10.949 -2.639 25.679 1.00 95.88 66 ASP A C 1
ATOM 507 O O . ASP A 1 66 ? -10.297 -2.311 26.670 1.00 95.88 66 ASP A O 1
ATOM 511 N N . LYS A 1 67 ? -11.727 -1.754 25.039 1.00 94.81 67 LYS A N 1
ATOM 512 C CA . LYS A 1 67 ? -11.925 -0.340 25.417 1.00 94.81 67 LYS A CA 1
ATOM 513 C C . LYS A 1 67 ? -10.694 0.555 25.243 1.00 94.81 67 LYS A C 1
ATOM 515 O O . LYS A 1 67 ? -10.654 1.645 25.812 1.00 94.81 67 LYS A O 1
ATOM 520 N N . VAL A 1 68 ? -9.726 0.151 24.420 1.00 94.88 68 VAL A N 1
ATOM 521 C CA . VAL A 1 68 ? -8.661 1.052 23.962 1.00 94.88 68 VAL A CA 1
ATOM 522 C C . VAL A 1 68 ? -9.257 2.084 23.007 1.00 94.88 68 VAL A C 1
ATOM 524 O O . VAL A 1 68 ? -9.994 1.731 22.085 1.00 94.88 68 VAL A O 1
ATOM 527 N N . ASP A 1 69 ? -8.911 3.360 23.198 1.00 95.88 69 ASP A N 1
ATOM 528 C CA . ASP A 1 69 ? -9.407 4.450 22.357 1.00 95.88 69 ASP A CA 1
ATOM 529 C C . ASP A 1 69 ? -8.674 4.544 21.001 1.00 95.88 69 ASP A C 1
ATOM 531 O O . ASP A 1 69 ? -8.030 5.544 20.686 1.00 95.88 69 ASP A O 1
ATOM 535 N N . LEU A 1 70 ? -8.718 3.476 20.198 1.00 96.50 70 LEU A N 1
ATOM 536 C CA . LEU A 1 70 ? -8.084 3.418 18.879 1.00 96.50 70 LEU A CA 1
ATOM 537 C C . LEU A 1 70 ? -9.002 4.022 17.805 1.00 96.50 70 LEU A C 1
ATOM 539 O O . LEU A 1 70 ? -10.076 3.501 17.510 1.00 96.50 70 LEU A O 1
ATOM 543 N N . ARG A 1 71 ? -8.562 5.125 17.199 1.00 96.00 71 ARG A N 1
ATOM 544 C CA . ARG A 1 71 ? -9.350 5.950 16.270 1.00 96.00 71 ARG A CA 1
ATOM 545 C C . ARG A 1 71 ? -9.072 5.678 14.795 1.00 96.00 71 ARG A C 1
ATOM 547 O O . ARG A 1 71 ? -9.854 6.104 13.949 1.00 96.00 71 ARG A O 1
ATOM 554 N N . GLY A 1 72 ? -7.983 4.988 14.468 1.00 95.69 72 GLY A N 1
ATOM 555 C CA . GLY A 1 72 ? -7.604 4.772 13.077 1.00 95.69 72 GLY A CA 1
ATOM 556 C C . GLY A 1 72 ? -6.401 3.862 12.894 1.00 95.69 72 GLY A C 1
ATOM 557 O O . GLY A 1 72 ? -5.629 3.607 13.822 1.00 95.69 72 GLY A O 1
ATOM 558 N N . TYR A 1 73 ? -6.279 3.373 11.663 1.00 97.94 73 TYR A N 1
ATOM 559 C CA . TYR A 1 73 ? -5.266 2.423 11.235 1.00 97.94 73 TYR A CA 1
ATOM 560 C C . TYR A 1 73 ? -4.813 2.745 9.816 1.00 97.94 73 TYR A C 1
ATOM 562 O O . TYR A 1 73 ? -5.608 2.698 8.875 1.00 97.94 73 TYR A O 1
ATOM 570 N N . THR A 1 74 ? -3.524 3.011 9.658 1.00 98.12 74 THR A N 1
ATOM 571 C CA . THR A 1 74 ? -2.914 3.357 8.378 1.00 98.12 74 THR A CA 1
ATOM 572 C C . THR A 1 74 ? -1.979 2.239 7.942 1.00 98.12 74 THR A C 1
ATOM 574 O O . THR A 1 74 ? -0.973 1.939 8.588 1.00 98.12 74 THR A O 1
ATOM 577 N N . VAL A 1 75 ? -2.318 1.611 6.818 1.00 98.25 75 VAL A N 1
ATOM 578 C CA . VAL A 1 75 ? -1.471 0.590 6.201 1.00 98.25 75 VAL A CA 1
ATOM 579 C C . VAL A 1 75 ? -0.220 1.224 5.590 1.00 98.25 75 VAL A C 1
ATOM 581 O O . VAL A 1 75 ? -0.308 2.197 4.838 1.00 98.25 75 VAL A O 1
ATOM 584 N N . TRP A 1 76 ? 0.944 0.647 5.882 1.00 97.94 76 TRP A N 1
ATOM 585 C CA . TRP A 1 76 ? 2.191 0.959 5.193 1.00 97.94 76 TRP A CA 1
ATOM 586 C C . TRP A 1 76 ? 2.444 -0.104 4.111 1.00 97.94 76 TRP A C 1
ATOM 588 O O . TRP A 1 76 ? 2.650 -1.275 4.420 1.00 97.94 76 TRP A O 1
ATOM 598 N N . SER A 1 77 ? 2.386 0.222 2.826 1.00 97.88 77 SER A N 1
ATOM 599 C CA . SER A 1 77 ? 2.155 1.546 2.231 1.00 97.88 77 SER A CA 1
ATOM 600 C C . SER A 1 77 ? 1.167 1.471 1.069 1.00 97.88 77 SER A C 1
ATOM 602 O O . SER A 1 77 ? 0.776 0.392 0.618 1.00 97.88 77 SER A O 1
ATOM 604 N N . ALA A 1 78 ? 0.728 2.625 0.562 1.00 97.56 78 ALA A N 1
ATOM 605 C CA . ALA A 1 78 ? -0.196 2.667 -0.570 1.00 97.56 78 ALA A CA 1
ATOM 606 C C . ALA A 1 78 ? 0.402 2.011 -1.834 1.00 97.56 78 ALA A C 1
ATOM 608 O O . ALA A 1 78 ? -0.293 1.276 -2.537 1.00 97.56 78 ALA A O 1
ATOM 609 N N . MET A 1 79 ? 1.691 2.232 -2.103 1.00 97.44 79 MET A N 1
ATOM 610 C CA . MET A 1 79 ? 2.433 1.702 -3.252 1.00 97.44 79 MET A CA 1
ATOM 611 C C . MET A 1 79 ? 3.901 1.480 -2.885 1.00 97.44 79 MET A C 1
ATOM 613 O O . MET A 1 79 ? 4.399 2.114 -1.958 1.00 97.44 79 MET A O 1
ATOM 617 N N . ASP A 1 80 ? 4.594 0.610 -3.621 1.00 97.19 80 ASP A N 1
ATOM 618 C CA . ASP A 1 80 ? 6.032 0.410 -3.429 1.00 97.19 80 ASP A CA 1
ATOM 619 C C . ASP A 1 80 ? 6.781 1.743 -3.628 1.00 97.19 80 ASP A C 1
ATOM 621 O O . ASP A 1 80 ? 6.584 2.438 -4.632 1.00 97.19 80 ASP A O 1
ATOM 625 N N . ASN A 1 81 ? 7.653 2.105 -2.687 1.00 95.62 81 ASN A N 1
ATOM 626 C CA . ASN A 1 81 ? 8.403 3.361 -2.689 1.00 95.62 81 ASN A CA 1
ATOM 627 C C . ASN A 1 81 ? 9.904 3.110 -2.422 1.00 95.62 81 ASN A C 1
ATOM 629 O O . ASN A 1 81 ? 10.392 1.986 -2.523 1.00 95.62 81 ASN A O 1
ATOM 633 N N . PHE A 1 82 ? 10.658 4.181 -2.171 1.00 96.31 82 PHE A N 1
ATOM 634 C CA . PHE A 1 82 ? 12.072 4.101 -1.817 1.00 96.31 82 PHE A CA 1
ATOM 635 C C . PHE A 1 82 ? 12.232 3.855 -0.309 1.00 96.31 82 PHE A C 1
ATOM 637 O O . PHE A 1 82 ? 11.957 4.745 0.494 1.00 96.31 82 PHE A O 1
ATOM 644 N N . GLU A 1 83 ? 12.735 2.680 0.067 1.00 95.69 83 GLU A N 1
ATOM 645 C CA . GLU A 1 83 ? 12.861 2.237 1.461 1.00 95.69 83 GLU A CA 1
ATOM 646 C C . GLU A 1 83 ? 14.254 2.554 2.039 1.00 95.69 83 GLU A C 1
ATOM 648 O O . GLU A 1 83 ? 15.035 1.679 2.434 1.00 95.69 83 GLU A O 1
ATOM 653 N N . TRP A 1 84 ? 14.579 3.849 2.075 1.00 94.75 84 TRP A N 1
ATOM 654 C CA . TRP A 1 84 ? 15.759 4.418 2.742 1.00 94.75 84 TRP A CA 1
ATOM 655 C C . TRP A 1 84 ? 17.072 3.690 2.402 1.00 94.75 84 TRP A C 1
ATOM 657 O O . TRP A 1 84 ? 17.450 3.571 1.237 1.00 94.75 84 TRP A O 1
ATOM 667 N N . ALA A 1 85 ? 17.782 3.177 3.412 1.00 93.50 85 ALA A N 1
ATOM 668 C CA . ALA A 1 85 ? 19.052 2.472 3.251 1.00 93.50 85 ALA A CA 1
ATOM 669 C C . ALA A 1 85 ? 18.950 1.205 2.380 1.00 93.50 85 ALA A C 1
ATOM 671 O O . ALA A 1 85 ? 19.962 0.729 1.869 1.00 93.50 85 ALA A O 1
ATOM 672 N N . THR A 1 86 ? 17.746 0.653 2.199 1.00 92.50 86 THR A N 1
ATOM 673 C CA . THR A 1 86 ? 17.510 -0.554 1.390 1.00 92.50 86 THR A CA 1
ATOM 674 C C . THR A 1 86 ? 17.114 -0.248 -0.059 1.00 92.50 86 THR A C 1
ATOM 676 O O . THR A 1 86 ? 17.029 -1.165 -0.888 1.00 92.50 86 THR A O 1
ATOM 679 N N . GLY A 1 87 ? 16.911 1.032 -0.388 1.00 94.25 87 GLY A N 1
ATOM 680 C CA . GLY A 1 87 ? 16.501 1.489 -1.711 1.00 94.25 87 GLY A CA 1
ATOM 681 C C . GLY A 1 87 ? 15.192 0.845 -2.170 1.00 94.25 87 GLY A C 1
ATOM 682 O O . GLY A 1 87 ? 14.251 0.717 -1.401 1.00 94.25 87 GLY A O 1
ATOM 683 N N . PHE A 1 88 ? 15.131 0.399 -3.425 1.00 94.06 88 PHE A N 1
ATOM 684 C CA . PHE A 1 88 ? 13.936 -0.231 -4.016 1.00 94.06 88 PHE A CA 1
ATOM 685 C C . PHE A 1 88 ? 13.881 -1.757 -3.844 1.00 94.06 88 PHE A C 1
ATOM 687 O O . PHE A 1 88 ? 13.137 -2.445 -4.548 1.00 94.06 88 PHE A O 1
ATOM 694 N N . SER A 1 89 ? 14.739 -2.320 -2.987 1.00 93.06 89 SER A N 1
ATOM 695 C CA . SER A 1 89 ? 14.790 -3.772 -2.800 1.00 93.06 89 SER A CA 1
ATOM 696 C C . SER A 1 89 ? 13.706 -4.284 -1.857 1.00 93.06 89 SER A C 1
ATOM 698 O O . SER A 1 89 ? 13.239 -5.404 -2.051 1.00 93.06 89 SER A O 1
ATOM 700 N N . GLU A 1 90 ? 13.279 -3.474 -0.890 1.00 95.31 90 GLU A N 1
ATOM 701 C CA . GLU A 1 90 ? 12.135 -3.765 -0.031 1.00 95.31 90 GLU A CA 1
ATOM 702 C C . GLU A 1 90 ? 10.850 -3.219 -0.653 1.00 95.31 90 GLU A C 1
ATOM 704 O O . GLU A 1 90 ? 10.837 -2.161 -1.279 1.00 95.31 90 GLU A O 1
ATOM 709 N N . ARG A 1 91 ? 9.760 -3.975 -0.508 1.00 95.88 91 ARG A N 1
ATOM 710 C CA . ARG A 1 91 ? 8.457 -3.631 -1.086 1.00 95.88 91 ARG A CA 1
ATOM 711 C C . ARG A 1 91 ? 7.363 -3.822 -0.055 1.00 95.88 91 ARG A C 1
ATOM 713 O O . ARG A 1 91 ? 7.016 -4.961 0.259 1.00 95.88 91 ARG A O 1
ATOM 720 N N . PHE A 1 92 ? 6.819 -2.722 0.455 1.00 97.25 92 PHE A N 1
ATOM 721 C CA . PHE A 1 92 ? 5.718 -2.711 1.425 1.00 97.25 92 PHE A CA 1
ATOM 722 C C . PHE A 1 92 ? 4.350 -2.443 0.794 1.00 97.25 92 PHE A C 1
ATOM 724 O O . PHE A 1 9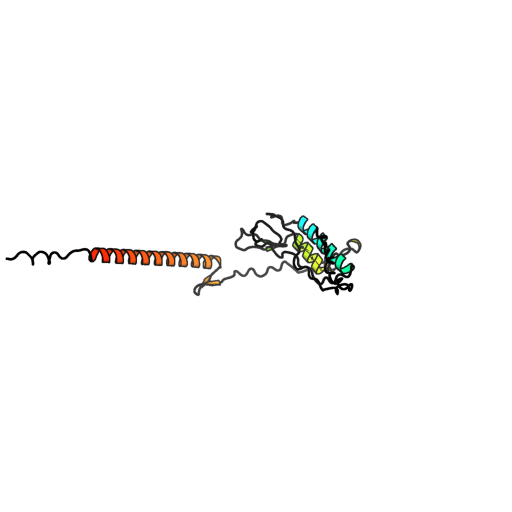2 ? 3.322 -2.736 1.404 1.00 97.25 92 PHE A O 1
ATOM 731 N N . GLY A 1 93 ? 4.323 -1.912 -0.427 1.00 97.31 93 GLY A N 1
ATOM 732 C CA . GLY A 1 93 ? 3.129 -1.340 -1.021 1.00 97.31 93 GLY A CA 1
ATOM 733 C C . GLY A 1 93 ? 2.023 -2.348 -1.286 1.00 97.31 93 GLY A C 1
ATOM 734 O O . GLY A 1 93 ? 2.286 -3.470 -1.728 1.00 97.31 93 GLY A O 1
ATOM 735 N N . LEU A 1 94 ? 0.777 -1.903 -1.122 1.00 98.19 94 LEU A N 1
ATOM 736 C CA . LEU A 1 94 ? -0.407 -2.585 -1.651 1.00 98.19 94 LEU A CA 1
ATOM 737 C C . LEU A 1 94 ? -0.418 -2.599 -3.188 1.00 98.19 94 LEU A C 1
ATOM 739 O O . LEU A 1 94 ? -0.954 -3.521 -3.800 1.00 98.19 94 LEU A O 1
ATOM 743 N N . HIS A 1 95 ? 0.197 -1.599 -3.820 1.00 97.81 95 HIS A N 1
ATOM 744 C CA . HIS A 1 95 ? 0.395 -1.550 -5.267 1.00 97.81 95 HIS A CA 1
ATOM 745 C C . HIS A 1 95 ? 1.859 -1.797 -5.613 1.00 97.81 95 HIS A C 1
ATOM 747 O O . HIS A 1 95 ? 2.760 -1.149 -5.077 1.00 97.81 95 HIS A O 1
ATOM 753 N N . PHE A 1 96 ? 2.085 -2.725 -6.535 1.00 97.44 96 PHE A N 1
ATOM 754 C CA . PHE A 1 96 ? 3.381 -2.923 -7.159 1.00 97.44 96 PHE A CA 1
ATOM 755 C C . PHE A 1 96 ? 3.682 -1.744 -8.078 1.00 97.44 96 PHE A C 1
ATOM 757 O O . PHE A 1 96 ? 2.821 -1.333 -8.856 1.00 97.44 96 PHE A O 1
ATOM 764 N N . VAL A 1 97 ? 4.904 -1.221 -8.002 1.00 96.44 97 VAL A N 1
ATOM 765 C CA . VAL A 1 97 ? 5.398 -0.218 -8.951 1.00 96.44 97 VAL A CA 1
ATOM 766 C C . VAL A 1 97 ? 6.481 -0.849 -9.812 1.00 96.44 97 VAL A C 1
ATOM 768 O O . VAL A 1 97 ? 7.484 -1.356 -9.290 1.00 96.44 97 VAL A O 1
ATOM 771 N N . ASN A 1 98 ? 6.272 -0.811 -11.131 1.00 93.50 98 ASN A N 1
ATOM 772 C CA . ASN A 1 98 ? 7.280 -1.245 -12.086 1.00 93.50 98 ASN A CA 1
ATOM 773 C C . ASN A 1 98 ? 8.293 -0.120 -12.337 1.00 93.50 98 ASN A C 1
ATOM 775 O O . ASN A 1 98 ? 8.024 0.791 -13.110 1.00 93.50 98 ASN A O 1
ATOM 779 N N . TYR A 1 99 ? 9.461 -0.201 -11.700 1.00 91.62 99 TYR A N 1
ATOM 780 C CA . TYR A 1 99 ? 10.522 0.799 -11.852 1.00 91.62 99 TYR A CA 1
ATOM 781 C C . TYR A 1 99 ? 11.312 0.683 -13.165 1.00 91.62 99 TYR A C 1
ATOM 783 O O . TYR A 1 99 ? 12.104 1.573 -13.458 1.00 91.62 99 TYR A O 1
ATOM 791 N N . THR A 1 100 ? 11.149 -0.401 -13.938 1.00 91.75 100 THR A N 1
ATOM 792 C CA . THR A 1 100 ? 11.818 -0.541 -15.247 1.00 91.75 100 THR A CA 1
ATOM 793 C C . THR A 1 100 ? 11.042 0.131 -16.374 1.00 91.75 100 THR A C 1
ATOM 795 O O . THR A 1 100 ? 11.624 0.455 -17.406 1.00 91.75 100 THR A O 1
ATOM 798 N N . ASP A 1 101 ? 9.744 0.356 -16.173 1.00 90.56 101 ASP A N 1
ATOM 799 C CA . ASP A 1 101 ? 8.882 1.079 -17.097 1.00 90.56 101 ASP A CA 1
ATOM 800 C C . ASP A 1 101 ? 8.879 2.575 -16.729 1.00 90.56 101 ASP A C 1
ATOM 802 O O . ASP A 1 101 ? 8.488 2.918 -15.608 1.00 90.56 101 ASP A O 1
ATOM 806 N N . PRO A 1 102 ? 9.275 3.482 -17.643 1.00 89.38 102 PRO A N 1
ATOM 807 C CA . PRO A 1 102 ? 9.251 4.924 -17.398 1.00 89.38 102 PRO A CA 1
ATOM 808 C C . PRO A 1 102 ? 7.875 5.476 -17.003 1.00 89.38 102 PRO A C 1
ATOM 810 O O . PRO A 1 102 ? 7.805 6.502 -16.331 1.00 89.38 102 PRO A O 1
ATOM 813 N N . SER A 1 103 ? 6.782 4.806 -17.386 1.00 91.38 103 SER A N 1
ATOM 814 C CA . SER A 1 103 ? 5.418 5.201 -17.010 1.00 91.38 103 SER A CA 1
ATOM 815 C C . SER A 1 103 ? 5.070 4.896 -15.546 1.00 91.38 103 SER A C 1
ATOM 817 O O . SER A 1 103 ? 4.046 5.368 -15.048 1.00 91.38 103 SER A O 1
ATOM 819 N N . LEU A 1 104 ? 5.922 4.142 -14.833 1.00 92.69 104 LEU A N 1
ATOM 820 C CA . LEU A 1 104 ? 5.766 3.773 -13.421 1.00 92.69 104 LEU A CA 1
ATOM 821 C C . LEU A 1 104 ? 4.337 3.295 -13.089 1.00 92.69 104 LEU A C 1
ATOM 823 O O . LEU A 1 104 ? 3.666 3.884 -12.225 1.00 92.69 104 LEU A O 1
ATOM 827 N N . PRO A 1 105 ? 3.828 2.247 -13.764 1.00 95.06 105 PRO A N 1
ATOM 828 C CA . PRO A 1 105 ? 2.470 1.773 -13.545 1.00 95.06 105 PRO A CA 1
ATOM 829 C C . PRO A 1 105 ? 2.303 1.249 -12.112 1.00 95.06 105 PRO A C 1
ATOM 831 O O . PRO A 1 105 ? 3.168 0.541 -11.589 1.00 95.06 105 PRO A O 1
ATOM 834 N N . ARG A 1 106 ? 1.171 1.594 -11.479 1.00 96.31 106 ARG A N 1
ATOM 835 C CA . ARG A 1 106 ? 0.760 1.097 -10.154 1.00 96.31 106 ARG A CA 1
ATOM 836 C C . ARG A 1 106 ? -0.199 -0.067 -10.355 1.00 96.31 106 ARG A C 1
ATOM 838 O O . ARG A 1 106 ? -1.342 0.131 -10.759 1.00 96.31 106 ARG A O 1
ATOM 845 N N . ILE A 1 107 ? 0.262 -1.275 -10.070 1.00 96.12 107 ILE A N 1
ATOM 846 C CA . ILE A 1 107 ? -0.499 -2.503 -10.300 1.00 96.12 107 ILE A CA 1
ATOM 847 C C . ILE A 1 107 ? -0.995 -3.026 -8.945 1.00 96.12 107 ILE A C 1
ATOM 849 O O . ILE A 1 107 ? -0.172 -3.292 -8.068 1.00 96.12 107 ILE A O 1
ATOM 853 N N . PRO A 1 108 ? -2.316 -3.157 -8.719 1.00 97.00 108 PRO A N 1
ATOM 854 C CA . PRO A 1 108 ? -2.837 -3.606 -7.432 1.00 97.00 108 PRO A CA 1
ATOM 855 C C . PRO A 1 108 ? -2.430 -5.057 -7.156 1.00 97.00 108 PRO A C 1
ATOM 857 O O . PRO A 1 108 ? -2.713 -5.947 -7.961 1.00 97.00 108 PRO A O 1
ATOM 860 N N . LYS A 1 109 ? -1.810 -5.301 -5.997 1.00 97.44 109 LYS A N 1
ATOM 861 C CA . LYS A 1 109 ? -1.544 -6.656 -5.497 1.00 97.44 109 LYS A CA 1
ATOM 862 C C . LYS A 1 109 ? -2.827 -7.266 -4.914 1.00 97.44 109 LYS A C 1
ATOM 864 O O . LYS A 1 109 ? -3.831 -6.573 -4.709 1.00 97.44 109 LYS A O 1
ATOM 869 N N . ALA A 1 110 ? -2.821 -8.562 -4.621 1.00 97.56 110 ALA A N 1
ATOM 870 C CA . ALA A 1 110 ? -3.947 -9.248 -3.991 1.00 97.56 110 ALA A CA 1
ATOM 871 C C . ALA A 1 110 ? -4.312 -8.607 -2.636 1.00 97.56 110 ALA A C 1
ATOM 873 O O . ALA A 1 110 ? -5.494 -8.428 -2.326 1.00 97.56 110 ALA A O 1
ATOM 874 N N . SER A 1 111 ? -3.309 -8.152 -1.880 1.00 97.81 111 SER A N 1
ATOM 875 C CA . SER A 1 111 ? -3.479 -7.389 -0.642 1.00 97.81 111 SER A CA 1
ATOM 876 C C . SER A 1 111 ? -4.229 -6.066 -0.815 1.00 97.81 111 SER A C 1
ATOM 878 O O . SER A 1 111 ? -4.976 -5.696 0.089 1.00 97.81 111 SER A O 1
ATOM 880 N N . ALA A 1 112 ? -4.121 -5.380 -1.960 1.00 97.88 112 ALA A N 1
ATOM 881 C CA . ALA A 1 112 ? -4.889 -4.159 -2.223 1.00 97.88 112 ALA A CA 1
ATOM 882 C C . ALA A 1 112 ? -6.393 -4.448 -2.263 1.00 97.88 112 ALA A C 1
ATOM 884 O O . ALA A 1 112 ? -7.182 -3.750 -1.627 1.00 97.88 112 ALA A O 1
ATOM 885 N N . LYS A 1 113 ? -6.790 -5.519 -2.964 1.00 95.56 113 LYS A N 1
ATOM 886 C CA . LYS A 1 113 ? -8.194 -5.956 -3.037 1.00 95.56 113 LYS A CA 1
ATOM 887 C C . LYS A 1 113 ? -8.707 -6.389 -1.664 1.00 95.56 113 LYS A C 1
ATOM 889 O O . LYS A 1 113 ? -9.809 -6.012 -1.271 1.00 95.56 113 LYS A O 1
ATOM 894 N N . PHE A 1 114 ? -7.889 -7.136 -0.922 1.00 96.50 114 PHE A N 1
ATOM 895 C CA . PHE A 1 114 ? -8.196 -7.536 0.447 1.00 96.50 114 PHE A CA 1
ATOM 896 C C . PHE A 1 114 ? -8.400 -6.322 1.366 1.00 96.50 114 PHE A C 1
ATOM 898 O O . PHE A 1 114 ? -9.454 -6.200 1.986 1.00 96.50 114 PHE A O 1
ATOM 905 N N . TYR A 1 115 ? -7.450 -5.388 1.417 1.00 97.56 115 TYR A N 1
ATOM 906 C CA . TYR A 1 115 ? -7.545 -4.210 2.279 1.00 97.56 115 TYR A CA 1
ATOM 907 C C . TYR A 1 115 ? -8.727 -3.308 1.895 1.00 97.56 115 TYR A C 1
ATOM 909 O O . TYR A 1 115 ? -9.452 -2.840 2.771 1.00 97.56 115 TYR A O 1
ATOM 917 N N . ALA A 1 116 ? -9.006 -3.149 0.596 1.00 96.00 116 ALA A N 1
ATOM 918 C CA . ALA A 1 116 ? -10.193 -2.441 0.121 1.00 96.00 116 ALA A CA 1
ATOM 919 C C . ALA A 1 116 ? -11.500 -3.088 0.609 1.00 96.00 116 ALA A C 1
ATOM 921 O O . ALA A 1 116 ? -12.440 -2.372 0.954 1.00 96.00 116 ALA A O 1
ATOM 922 N N . SER A 1 117 ? -11.569 -4.424 0.670 1.00 94.88 117 SER A N 1
ATOM 923 C CA . SER A 1 117 ? -12.736 -5.118 1.231 1.00 94.88 117 SER A CA 1
ATOM 924 C C . SER A 1 117 ? -12.900 -4.845 2.728 1.00 94.88 117 SER A C 1
ATOM 926 O O . SER A 1 117 ? -14.001 -4.524 3.161 1.00 94.88 117 SER A O 1
ATOM 928 N N . VAL A 1 118 ? -11.806 -4.862 3.498 1.00 96.25 118 VAL A N 1
ATOM 929 C CA . VAL A 1 118 ? -11.827 -4.574 4.940 1.00 96.25 118 VAL A CA 1
ATOM 930 C C . VAL A 1 118 ? -12.283 -3.142 5.203 1.00 96.25 118 VAL A C 1
ATOM 932 O O . VAL A 1 118 ? -13.172 -2.925 6.022 1.00 96.25 118 VAL A O 1
ATOM 935 N N . ALA A 1 119 ? -11.725 -2.171 4.475 1.00 95.50 119 ALA A N 1
ATOM 936 C CA . ALA A 1 119 ? -12.095 -0.764 4.604 1.00 95.50 119 ALA A CA 1
ATOM 937 C C . ALA A 1 119 ? -13.576 -0.533 4.264 1.00 95.50 119 ALA A C 1
ATOM 939 O O . ALA A 1 119 ? -14.293 0.129 5.008 1.00 95.50 119 ALA A O 1
ATOM 940 N N . ARG A 1 120 ? -14.061 -1.132 3.170 1.00 95.06 120 ARG A N 1
ATOM 941 C CA . ARG A 1 120 ? -15.459 -1.014 2.736 1.00 95.06 120 ARG A CA 1
ATOM 942 C C . ARG A 1 120 ? -16.441 -1.670 3.708 1.00 95.06 120 ARG A C 1
ATOM 944 O O . ARG A 1 120 ? -17.551 -1.181 3.881 1.00 95.06 120 ARG A O 1
ATOM 951 N N . CYS A 1 121 ? -16.044 -2.781 4.316 1.00 94.69 121 CYS A N 1
ATOM 952 C CA . CYS A 1 121 ? -16.859 -3.522 5.273 1.00 94.69 121 CYS A CA 1
ATOM 953 C C . CYS A 1 121 ? -16.687 -3.051 6.720 1.00 94.69 121 CYS A C 1
ATOM 955 O O . CYS A 1 121 ? -17.340 -3.600 7.603 1.00 94.69 121 CYS A O 1
ATOM 957 N N . ASN A 1 122 ? -15.819 -2.064 6.964 1.00 94.38 122 ASN A N 1
ATOM 958 C CA . ASN A 1 122 ? -15.433 -1.613 8.298 1.00 94.38 122 ASN A CA 1
ATOM 959 C C . ASN A 1 122 ? -15.018 -2.776 9.228 1.00 94.38 122 ASN A C 1
ATOM 961 O O . ASN A 1 122 ? -15.429 -2.845 10.385 1.00 94.38 122 ASN A O 1
ATOM 965 N N . GLY A 1 123 ? -14.237 -3.725 8.701 1.00 94.69 123 GLY A N 1
ATOM 966 C CA . GLY A 1 123 ? -13.803 -4.921 9.425 1.00 94.69 123 GLY A CA 1
ATOM 967 C C . GLY A 1 123 ? -13.964 -6.210 8.622 1.00 94.69 123 GLY A C 1
ATOM 968 O O . GLY A 1 123 ? -13.869 -6.216 7.393 1.00 94.69 123 GLY A O 1
ATOM 969 N N . PHE A 1 124 ? -14.179 -7.318 9.334 1.00 94.12 124 PHE A N 1
ATOM 970 C CA . PHE A 1 124 ? -14.311 -8.657 8.761 1.00 94.12 124 PHE A CA 1
ATOM 971 C C . PHE A 1 124 ? -15.755 -9.151 8.894 1.00 94.12 124 PHE A C 1
ATOM 973 O O . PHE A 1 124 ? -16.186 -9.434 10.012 1.00 94.12 124 PHE A O 1
ATOM 980 N N . PRO A 1 125 ? -16.507 -9.267 7.786 1.00 91.38 125 PRO A N 1
ATOM 981 C CA . PRO A 1 125 ? -17.831 -9.872 7.822 1.00 91.38 125 PRO A CA 1
ATOM 982 C C . PRO A 1 125 ? -17.778 -11.329 8.287 1.00 91.38 125 PRO A C 1
ATOM 984 O O . PRO A 1 125 ? -16.851 -12.056 7.924 1.00 91.38 125 PRO A O 1
ATOM 987 N N . ASP A 1 126 ? -18.785 -11.751 9.054 1.00 89.81 126 ASP A N 1
ATOM 988 C CA . ASP A 1 126 ? -18.927 -13.137 9.498 1.00 89.81 126 ASP A CA 1
ATOM 989 C C . ASP A 1 126 ? -19.174 -14.062 8.291 1.00 89.81 126 ASP A C 1
ATOM 991 O O . ASP A 1 126 ? -20.202 -13.922 7.620 1.00 89.81 126 ASP A O 1
ATOM 995 N N . PRO A 1 127 ? -18.278 -15.026 8.008 1.00 85.56 127 PRO A N 1
ATOM 996 C CA . PRO A 1 127 ? -18.478 -15.983 6.926 1.00 85.56 127 PRO A CA 1
ATOM 997 C C . PRO A 1 127 ? -19.749 -16.828 7.089 1.00 85.56 127 PRO A C 1
ATOM 999 O O . PRO A 1 127 ? -20.321 -17.256 6.087 1.00 85.56 127 PRO A O 1
ATOM 1002 N N . ALA A 1 128 ? -20.202 -17.073 8.325 1.00 90.06 128 ALA A N 1
ATOM 1003 C CA . ALA A 1 128 ? -21.393 -17.876 8.602 1.00 90.06 128 ALA A CA 1
ATOM 1004 C C . ALA A 1 128 ? -22.699 -17.146 8.248 1.00 90.06 128 ALA A C 1
ATOM 1006 O O . ALA A 1 128 ? -23.705 -17.794 7.962 1.00 90.06 128 ALA A O 1
ATOM 1007 N N . ALA A 1 129 ? -22.681 -15.810 8.206 1.00 88.38 129 ALA A N 1
ATOM 1008 C CA . ALA A 1 129 ? -23.829 -14.988 7.827 1.00 88.38 129 ALA A CA 1
ATOM 1009 C C . ALA A 1 129 ? -24.061 -14.929 6.301 1.00 88.38 129 ALA A C 1
ATOM 1011 O O . ALA A 1 129 ? -25.036 -14.331 5.845 1.00 88.38 129 ALA A O 1
ATOM 1012 N N . GLY A 1 130 ? -23.185 -15.553 5.504 1.00 86.06 130 GLY A N 1
ATOM 1013 C CA . GLY A 1 130 ? -23.239 -15.528 4.045 1.00 86.06 130 GLY A CA 1
ATOM 1014 C C . GLY A 1 130 ? -22.593 -14.277 3.427 1.00 86.06 130 GLY A C 1
ATOM 1015 O O . GLY A 1 130 ? -21.848 -13.554 4.092 1.00 86.06 130 GLY A O 1
ATOM 1016 N N . PRO A 1 131 ? -22.821 -14.014 2.124 1.00 84.62 131 PRO A N 1
ATOM 1017 C CA . PRO A 1 131 ? -22.213 -12.883 1.428 1.00 84.62 131 PRO A CA 1
ATOM 1018 C C . PRO A 1 131 ? -22.711 -11.550 1.996 1.00 84.62 131 PRO A C 1
ATOM 1020 O O . PRO A 1 131 ? -23.859 -11.158 1.791 1.00 84.62 131 PRO A O 1
ATOM 1023 N N . HIS A 1 132 ? -21.838 -10.828 2.695 1.00 86.94 132 HIS A N 1
ATOM 1024 C CA . HIS A 1 132 ? -22.194 -9.528 3.253 1.00 86.94 132 HIS A CA 1
ATOM 1025 C C . HIS A 1 132 ? -22.367 -8.479 2.135 1.00 86.94 132 HIS A C 1
ATOM 1027 O O . HIS A 1 132 ? -21.503 -8.405 1.256 1.00 86.94 132 HIS A O 1
ATOM 1033 N N . PRO A 1 133 ? -23.404 -7.614 2.166 1.00 89.00 133 PRO A N 1
ATOM 1034 C CA . PRO A 1 133 ? -23.669 -6.628 1.110 1.00 89.00 133 PRO A CA 1
ATOM 1035 C C . PRO A 1 133 ? -22.478 -5.724 0.768 1.00 89.00 133 PRO A C 1
ATOM 1037 O O . PRO A 1 133 ? -22.251 -5.415 -0.394 1.00 89.00 133 PRO A O 1
ATOM 1040 N N . CYS A 1 134 ? -21.652 -5.359 1.757 1.00 89.25 134 CYS A N 1
ATOM 1041 C CA . CYS A 1 134 ? -20.421 -4.587 1.522 1.00 89.25 134 CYS A CA 1
ATOM 1042 C C . CYS A 1 134 ? -19.443 -5.273 0.549 1.00 89.25 134 CYS A C 1
ATOM 1044 O O . CYS A 1 134 ? -18.676 -4.595 -0.123 1.00 89.25 134 CYS A O 1
ATOM 1046 N N . LEU A 1 135 ? -19.434 -6.604 0.450 1.00 86.06 135 LEU A N 1
ATOM 1047 C CA . LEU A 1 135 ? -18.520 -7.319 -0.445 1.00 86.06 135 LEU A CA 1
ATOM 1048 C C . LEU A 1 135 ? -18.969 -7.252 -1.908 1.00 86.06 135 LEU A C 1
ATOM 1050 O O . LEU A 1 135 ? -18.158 -7.509 -2.798 1.00 86.06 135 LEU A O 1
ATOM 1054 N N . GLN A 1 136 ? -20.216 -6.858 -2.170 1.00 81.44 136 GLN A N 1
ATOM 1055 C CA . GLN A 1 136 ? -20.711 -6.639 -3.522 1.00 81.44 136 GLN A CA 1
ATOM 1056 C C . GLN A 1 136 ? -19.986 -5.425 -4.121 1.00 81.44 136 GLN A C 1
ATOM 1058 O O . GLN A 1 136 ? -19.935 -4.345 -3.528 1.00 81.44 136 GLN A O 1
ATOM 1063 N N . GLN A 1 137 ? -19.355 -5.603 -5.284 1.00 67.19 137 GLN A N 1
ATOM 1064 C CA . GLN A 1 137 ? -18.898 -4.461 -6.070 1.00 67.19 137 GLN A CA 1
ATOM 1065 C C . GLN A 1 137 ? -20.125 -3.849 -6.755 1.00 67.19 137 GLN A C 1
ATOM 1067 O O . GLN A 1 137 ? -20.925 -4.610 -7.298 1.00 67.19 137 GLN A O 1
ATOM 1072 N N . PRO A 1 138 ? -20.300 -2.516 -6.749 1.00 59.62 138 PRO A N 1
ATOM 1073 C CA . PRO A 1 138 ? -21.356 -1.899 -7.538 1.00 59.62 138 PRO A CA 1
ATOM 1074 C C . PRO A 1 138 ? -21.161 -2.283 -9.008 1.00 59.62 138 PRO A C 1
ATOM 1076 O O . PRO A 1 138 ? -20.073 -2.092 -9.565 1.00 59.62 138 PRO A O 1
ATOM 1079 N N . GLU A 1 139 ? -22.200 -2.853 -9.620 1.00 43.66 139 GLU A N 1
ATOM 1080 C CA . GLU A 1 139 ? -22.218 -3.136 -11.052 1.00 43.66 139 GLU A CA 1
ATOM 1081 C C . GLU A 1 139 ? -21.959 -1.823 -11.804 1.00 43.66 139 GLU A C 1
ATOM 1083 O O . GLU A 1 139 ? -22.745 -0.883 -11.723 1.00 43.66 139 GLU A O 1
ATOM 1088 N N . GLY A 1 140 ? -20.804 -1.715 -12.466 1.00 52.12 140 GLY A N 1
ATOM 1089 C CA . GLY A 1 140 ? -20.418 -0.523 -13.230 1.00 52.12 140 GLY A CA 1
ATOM 1090 C C . GLY A 1 140 ? -19.209 0.255 -12.704 1.00 52.12 140 GLY A C 1
ATOM 1091 O O . GLY A 1 140 ? -18.724 1.135 -13.413 1.00 52.12 140 GLY A O 1
ATOM 1092 N N . ALA A 1 141 ? -18.643 -0.086 -11.540 1.00 53.41 141 ALA A N 1
ATOM 1093 C CA . ALA A 1 141 ? -17.315 0.407 -11.163 1.00 53.41 141 ALA A CA 1
ATOM 1094 C C . ALA A 1 141 ? -16.233 -0.364 -11.941 1.00 53.41 141 ALA A C 1
ATOM 1096 O O . ALA A 1 141 ? -15.526 -1.214 -11.396 1.00 53.41 141 ALA A O 1
ATOM 1097 N N . GLY A 1 142 ? -16.134 -0.095 -13.246 1.00 52.81 142 GLY A N 1
ATOM 1098 C CA . GLY A 1 142 ? -14.954 -0.462 -14.023 1.00 52.81 142 GLY A CA 1
ATOM 1099 C C . GLY A 1 142 ? -13.692 0.126 -13.379 1.00 52.81 142 GLY A C 1
ATOM 1100 O O . GLY A 1 142 ? -13.798 1.047 -12.562 1.00 52.81 142 GLY A O 1
ATOM 1101 N N . PRO A 1 143 ? -12.489 -0.386 -13.704 1.00 54.06 143 PRO A N 1
ATOM 1102 C CA . PRO A 1 143 ? -11.263 0.279 -13.289 1.00 54.06 143 PRO A CA 1
ATOM 1103 C C . PRO A 1 143 ? -11.387 1.751 -13.667 1.00 54.06 143 PRO A C 1
ATOM 1105 O O . PRO A 1 143 ? -11.697 2.064 -14.818 1.00 54.06 143 PRO A O 1
ATOM 1108 N N . THR A 1 144 ? -11.189 2.645 -12.698 1.00 48.22 144 THR A N 1
ATOM 1109 C CA . THR A 1 144 ? -11.005 4.063 -12.975 1.00 48.22 144 THR A CA 1
ATOM 1110 C C . THR A 1 144 ? -9.712 4.149 -13.769 1.00 48.22 144 THR A C 1
ATOM 1112 O O . THR A 1 144 ? -8.630 4.325 -13.215 1.00 48.22 144 THR A O 1
ATOM 1115 N N . VAL A 1 145 ? -9.802 3.931 -15.080 1.00 51.31 145 VAL A N 1
ATOM 1116 C CA . VAL A 1 145 ? -8.796 4.372 -16.025 1.00 51.31 145 VAL A CA 1
ATOM 1117 C C . VAL A 1 145 ? -8.907 5.881 -15.919 1.00 51.31 145 VAL A C 1
ATOM 1119 O O . VAL A 1 145 ? -9.708 6.512 -16.606 1.00 51.31 145 VAL A O 1
ATOM 1122 N N . GLY A 1 146 ? -8.176 6.452 -14.955 1.00 49.75 146 GLY A N 1
ATOM 1123 C CA . GLY A 1 146 ? -7.844 7.863 -15.006 1.00 49.75 146 GLY A CA 1
ATOM 1124 C C . GLY A 1 146 ? -7.381 8.101 -16.436 1.00 49.75 146 GLY A C 1
ATOM 1125 O O . GLY A 1 146 ? -6.648 7.251 -16.957 1.00 49.75 146 GLY A O 1
ATOM 1126 N N . PRO A 1 147 ? -7.905 9.127 -17.121 1.00 43.81 147 PRO A N 1
ATOM 1127 C CA . PRO A 1 147 ? -7.594 9.304 -18.521 1.00 43.81 147 PRO A CA 1
ATOM 1128 C C . PRO A 1 147 ? -6.072 9.303 -18.615 1.00 43.81 147 PRO A C 1
ATOM 1130 O O . PRO A 1 147 ? -5.416 10.129 -17.984 1.00 43.81 147 PRO A O 1
ATOM 1133 N N . VAL A 1 148 ? -5.513 8.325 -19.333 1.00 51.09 148 VAL A N 1
ATOM 1134 C CA . VAL A 1 148 ? -4.124 8.382 -19.779 1.00 51.09 148 VAL A CA 1
ATOM 1135 C C . VAL A 1 148 ? -4.129 9.497 -20.810 1.00 51.09 148 VAL A C 1
ATOM 1137 O O . VAL A 1 148 ? -4.239 9.278 -22.014 1.00 51.09 148 VAL A O 1
ATOM 1140 N N . GLN A 1 149 ? -4.177 10.726 -20.312 1.00 54.25 149 GLN A N 1
ATOM 1141 C CA . GLN A 1 149 ? -3.920 11.896 -21.109 1.00 54.25 149 GLN A CA 1
ATOM 1142 C C . GLN A 1 149 ? -2.452 11.733 -21.467 1.00 54.25 149 GLN A C 1
ATOM 1144 O O . GLN A 1 149 ? -1.615 11.535 -20.588 1.00 54.25 149 GLN A O 1
ATOM 1149 N N . LYS A 1 150 ? -2.139 11.719 -22.763 1.00 58.50 150 LYS A N 1
ATOM 1150 C CA . LYS A 1 150 ? -0.777 12.036 -23.177 1.00 58.50 150 LYS A CA 1
ATOM 1151 C C . LYS A 1 150 ? -0.488 13.389 -22.542 1.00 58.50 150 LYS A C 1
ATOM 1153 O O . LYS A 1 150 ? -1.075 14.384 -22.953 1.00 58.50 150 LYS A O 1
ATOM 1158 N N . GLU A 1 151 ? 0.289 13.386 -21.467 1.00 69.62 151 GLU A N 1
ATOM 1159 C CA . GLU A 1 151 ? 0.688 14.594 -20.761 1.00 69.62 151 GLU A CA 1
ATOM 1160 C C . GLU A 1 151 ? 1.656 15.325 -21.684 1.00 69.62 151 GLU A C 1
ATOM 1162 O O . GLU A 1 151 ? 2.861 15.080 -21.715 1.00 69.62 151 GLU A O 1
ATOM 1167 N N . GLU A 1 152 ? 1.074 16.146 -22.549 1.00 81.56 152 GLU A N 1
ATOM 1168 C CA . GLU A 1 152 ? 1.799 17.079 -23.383 1.00 81.56 152 GLU A CA 1
ATOM 1169 C C . GLU A 1 152 ? 2.228 18.253 -22.505 1.00 81.56 152 GLU A C 1
ATOM 1171 O O . GLU A 1 152 ? 1.433 18.837 -21.765 1.00 81.56 152 GLU A O 1
ATOM 1176 N N . VAL A 1 153 ? 3.511 18.586 -22.567 1.00 82.56 153 VAL A N 1
ATOM 1177 C CA . VAL A 1 153 ? 4.120 19.654 -21.780 1.00 82.56 153 VAL A CA 1
ATOM 1178 C C . VAL A 1 153 ? 4.537 20.785 -22.703 1.00 82.56 153 VAL A C 1
ATOM 1180 O O . VAL A 1 153 ? 5.017 20.569 -23.817 1.00 82.56 153 VAL A O 1
ATOM 1183 N N . GLN A 1 154 ? 4.369 22.020 -22.237 1.00 88.19 154 GLN A N 1
ATOM 1184 C CA . GLN A 1 154 ? 4.848 23.179 -22.973 1.00 88.19 154 GLN A CA 1
ATOM 1185 C C . GLN A 1 154 ? 6.340 23.385 -22.687 1.00 88.19 154 GLN A C 1
ATOM 1187 O O . GLN A 1 154 ? 6.728 23.804 -21.599 1.00 88.19 154 GLN A O 1
ATOM 1192 N N . PHE A 1 155 ? 7.188 23.096 -23.670 1.00 86.38 155 PHE A N 1
ATOM 1193 C CA . PHE A 1 155 ? 8.639 23.210 -23.587 1.00 86.38 155 PHE A CA 1
ATOM 1194 C C . PHE A 1 155 ? 9.147 24.198 -24.642 1.00 86.38 155 PHE A C 1
ATOM 1196 O O . PHE A 1 155 ? 8.958 23.994 -25.839 1.00 86.38 155 PHE A O 1
ATOM 1203 N N . LEU A 1 156 ? 9.769 25.300 -24.202 1.00 86.94 156 LEU A N 1
ATOM 1204 C CA . LEU A 1 156 ? 10.248 26.392 -25.073 1.00 86.94 156 LEU A CA 1
ATOM 1205 C C . LEU A 1 156 ? 9.170 26.947 -26.028 1.00 86.94 156 LEU A C 1
ATOM 1207 O O . LEU A 1 156 ? 9.454 27.326 -27.161 1.00 86.94 156 LEU A O 1
ATOM 1211 N N . GLY A 1 157 ? 7.917 26.984 -25.568 1.00 85.06 157 GLY A N 1
ATOM 1212 C CA . GLY A 1 157 ? 6.774 27.446 -26.360 1.00 85.06 157 GLY A CA 1
ATOM 1213 C C . GLY A 1 157 ? 6.185 26.397 -27.309 1.00 85.06 157 GLY A C 1
ATOM 1214 O O . GLY A 1 157 ? 5.162 26.674 -27.928 1.00 85.06 157 GLY A O 1
ATOM 1215 N N . LEU A 1 158 ? 6.768 25.197 -27.387 1.00 84.75 158 LEU A N 1
ATOM 1216 C CA . LEU A 1 158 ? 6.247 24.068 -28.156 1.00 84.75 158 LEU A CA 1
ATOM 1217 C C . LEU A 1 158 ? 5.479 23.113 -27.244 1.00 84.75 158 LEU A C 1
ATOM 1219 O O . LEU A 1 158 ? 5.898 22.858 -26.119 1.00 84.75 158 LEU A O 1
ATOM 1223 N N . ILE A 1 159 ? 4.373 22.568 -27.739 1.00 84.94 159 ILE A N 1
ATOM 1224 C CA . ILE A 1 159 ? 3.642 21.494 -27.065 1.00 84.94 159 ILE A CA 1
ATOM 1225 C C . ILE A 1 159 ? 4.289 20.180 -27.505 1.00 84.94 159 ILE A C 1
ATOM 1227 O O . ILE A 1 159 ? 4.254 19.837 -28.687 1.00 84.94 159 ILE A O 1
ATOM 1231 N N . LEU A 1 160 ? 4.953 19.498 -26.575 1.00 82.94 160 LEU A N 1
ATOM 1232 C CA . LEU A 1 160 ? 5.709 18.276 -26.837 1.00 82.94 160 LEU A CA 1
ATOM 1233 C C . LEU A 1 160 ? 5.252 17.160 -25.906 1.00 82.94 160 LEU A C 1
ATOM 1235 O O . LEU A 1 160 ? 4.844 17.405 -24.772 1.00 82.94 160 LEU A O 1
ATOM 1239 N N . ASP A 1 161 ? 5.388 15.919 -26.365 1.00 85.44 161 ASP A N 1
ATOM 1240 C CA . ASP A 1 161 ? 5.306 14.769 -25.470 1.00 85.44 161 ASP A CA 1
ATOM 1241 C C . ASP A 1 161 ? 6.486 14.793 -24.474 1.00 85.44 161 ASP A C 1
ATOM 1243 O O . ASP A 1 161 ? 7.564 15.311 -24.781 1.00 85.44 161 ASP A O 1
ATOM 1247 N N . MET A 1 162 ? 6.290 14.235 -23.278 1.00 83.62 162 MET A N 1
ATOM 1248 C CA . MET A 1 162 ? 7.302 14.188 -22.214 1.00 83.62 162 MET A CA 1
ATOM 1249 C C . MET A 1 162 ? 8.665 13.633 -22.669 1.00 83.62 162 MET A C 1
ATOM 1251 O O . MET A 1 162 ? 9.704 14.193 -22.317 1.00 83.62 162 MET A O 1
ATOM 1255 N N . ALA A 1 163 ? 8.689 12.576 -23.483 1.00 85.06 163 ALA A N 1
ATOM 1256 C CA . ALA A 1 163 ? 9.912 11.986 -24.020 1.00 85.06 163 ALA A CA 1
ATOM 1257 C C . ALA A 1 163 ? 10.601 12.916 -25.033 1.00 85.06 163 ALA A C 1
ATOM 1259 O O . ALA A 1 163 ? 11.827 13.079 -24.997 1.00 85.06 163 ALA A O 1
ATOM 1260 N N . ALA A 1 164 ? 9.833 13.574 -25.906 1.00 87.31 164 ALA A N 1
ATOM 1261 C CA . ALA A 1 164 ? 10.357 14.582 -26.824 1.00 87.31 164 ALA A CA 1
ATOM 1262 C C . ALA A 1 164 ? 10.913 15.807 -26.077 1.00 87.31 164 ALA A C 1
ATOM 1264 O O . ALA A 1 164 ? 12.000 16.282 -26.410 1.00 87.31 164 ALA A O 1
ATOM 1265 N N . ALA A 1 165 ? 10.229 16.280 -25.032 1.00 88.50 165 ALA A N 1
ATOM 1266 C CA . ALA A 1 165 ? 10.686 17.386 -24.192 1.00 88.50 165 ALA A CA 1
ATOM 1267 C C . ALA A 1 165 ? 11.972 17.033 -23.423 1.00 88.50 165 ALA A C 1
ATOM 1269 O O . ALA A 1 165 ? 12.917 17.822 -23.404 1.00 88.50 165 ALA A O 1
ATOM 1270 N N . GLN A 1 166 ? 12.054 15.825 -22.853 1.00 89.25 166 GLN A N 1
ATOM 1271 C CA . GLN A 1 166 ? 13.262 15.320 -22.194 1.00 89.25 166 GLN A CA 1
ATOM 1272 C C . GLN A 1 166 ? 14.441 15.236 -23.173 1.00 89.25 166 GLN A C 1
ATOM 1274 O O . GLN A 1 166 ? 15.545 15.688 -22.863 1.00 89.25 166 GLN A O 1
ATOM 1279 N N . THR A 1 167 ? 14.201 14.714 -24.377 1.00 91.62 167 THR A N 1
ATOM 1280 C CA . THR A 1 167 ? 15.217 14.642 -25.434 1.00 91.62 167 THR A CA 1
ATOM 1281 C C . THR A 1 167 ? 15.687 16.039 -25.839 1.00 91.62 167 THR A C 1
ATOM 1283 O O . THR A 1 167 ? 16.890 16.292 -25.902 1.00 91.62 167 THR A O 1
ATOM 1286 N N . ALA A 1 168 ? 14.754 16.969 -26.057 1.00 92.50 168 ALA A N 1
ATOM 1287 C CA . ALA A 1 168 ? 15.064 18.349 -26.413 1.00 92.50 168 ALA A CA 1
ATOM 1288 C C . ALA A 1 168 ? 15.893 19.042 -25.322 1.00 92.50 168 ALA A C 1
ATOM 1290 O O . ALA A 1 168 ? 16.889 19.694 -25.635 1.00 92.50 168 ALA A O 1
ATOM 1291 N N . LEU A 1 169 ? 15.542 18.846 -24.047 1.00 94.38 169 LEU A N 1
ATOM 1292 C CA . LEU A 1 169 ? 16.292 19.374 -22.909 1.00 94.38 169 LEU A CA 1
ATOM 1293 C C . LEU A 1 169 ? 17.734 18.857 -22.884 1.00 94.38 169 LEU A C 1
ATOM 1295 O O . LEU A 1 169 ? 18.658 19.657 -22.735 1.00 94.38 169 LEU A O 1
ATOM 1299 N N . TYR A 1 170 ? 17.943 17.548 -23.052 1.00 94.94 170 TYR A N 1
ATOM 1300 C CA . TYR A 1 170 ? 19.291 16.977 -23.064 1.00 94.94 170 TYR A CA 1
ATOM 1301 C C . TYR A 1 170 ? 20.120 17.479 -24.240 1.00 94.94 170 TYR A C 1
ATOM 1303 O O . TYR A 1 170 ? 21.275 17.849 -24.045 1.00 94.94 170 TYR A O 1
ATOM 1311 N N . VAL A 1 171 ? 19.531 17.568 -25.434 1.00 95.50 171 VAL A N 1
ATOM 1312 C CA . VAL A 1 171 ? 20.220 18.106 -26.613 1.00 95.50 171 VAL A CA 1
ATOM 1313 C C . VAL A 1 171 ? 20.616 19.566 -26.393 1.00 95.50 171 VAL A C 1
ATOM 1315 O O . VAL A 1 171 ? 21.775 19.918 -26.613 1.00 95.50 171 VAL A O 1
ATOM 1318 N N . LEU A 1 172 ? 19.703 20.411 -25.905 1.00 95.12 172 LEU A N 1
ATOM 1319 C CA . LEU A 1 172 ? 20.006 21.809 -25.585 1.00 95.12 172 LEU A CA 1
ATOM 1320 C C . LEU A 1 172 ? 21.112 21.921 -24.538 1.00 95.12 172 LEU A C 1
ATOM 1322 O O . LEU A 1 172 ? 22.056 22.686 -24.722 1.00 95.12 172 LEU A O 1
ATOM 1326 N N . PHE A 1 173 ? 21.032 21.134 -23.467 1.00 96.00 173 PHE A N 1
ATOM 1327 C CA . PHE A 1 173 ? 22.047 21.128 -22.423 1.00 96.00 173 PHE A CA 1
ATOM 1328 C C . PHE A 1 173 ? 23.418 20.697 -22.965 1.00 96.00 173 PHE A C 1
ATOM 1330 O O . PHE A 1 173 ? 24.420 21.359 -22.695 1.00 96.00 173 PHE A O 1
ATOM 1337 N N . SER A 1 174 ? 23.476 19.652 -23.796 1.00 96.50 174 SER A N 1
ATOM 1338 C CA . SER A 1 174 ? 24.710 19.222 -24.461 1.00 96.50 174 SER A CA 1
ATOM 1339 C C . SER A 1 174 ? 25.279 20.297 -25.390 1.00 96.50 174 SER A C 1
ATOM 1341 O O . SER A 1 174 ? 26.484 20.537 -25.368 1.00 96.50 174 SER A O 1
ATOM 1343 N N . LEU A 1 175 ? 24.441 20.984 -26.171 1.00 96.56 175 LEU A N 1
ATOM 1344 C CA . LEU A 1 175 ? 24.882 22.071 -27.050 1.00 96.56 175 LEU A CA 1
ATOM 1345 C C . LEU A 1 175 ? 25.419 23.269 -26.259 1.00 96.56 175 LEU A C 1
ATOM 1347 O O . LEU A 1 175 ? 26.451 23.827 -26.630 1.00 96.56 175 LEU A O 1
ATOM 1351 N N . VAL A 1 176 ? 24.771 23.635 -25.148 1.00 96.94 176 VAL A N 1
ATOM 1352 C CA . VAL A 1 176 ? 25.250 24.696 -24.250 1.00 96.94 176 VAL A CA 1
ATOM 1353 C C . VAL A 1 176 ? 26.594 24.312 -23.638 1.00 96.94 176 VAL A C 1
ATOM 1355 O O . VAL A 1 176 ? 27.520 25.121 -23.669 1.00 96.94 176 VAL A O 1
ATOM 1358 N N . LEU A 1 177 ? 26.745 23.079 -23.144 1.00 97.06 177 LEU A N 1
ATOM 1359 C CA . LEU A 1 177 ? 28.018 22.599 -22.603 1.00 97.06 177 LEU A CA 1
ATOM 1360 C C . LEU A 1 177 ? 29.136 22.637 -23.650 1.00 97.06 177 LEU A C 1
ATOM 1362 O O . LEU A 1 177 ? 30.209 23.171 -23.373 1.00 97.06 177 LEU A O 1
ATOM 1366 N N . LEU A 1 178 ? 28.887 22.138 -24.863 1.00 96.88 178 LEU A N 1
ATOM 1367 C CA . LEU A 1 178 ? 29.864 22.183 -25.955 1.00 96.88 178 LEU A CA 1
ATOM 1368 C C . LEU A 1 178 ? 30.213 23.621 -26.354 1.00 96.88 178 LEU A C 1
ATOM 1370 O O . LEU A 1 178 ? 31.385 23.924 -26.578 1.00 96.88 178 LEU A O 1
ATOM 1374 N N . GLY A 1 179 ? 29.225 24.518 -26.394 1.00 96.00 179 GLY A N 1
ATOM 1375 C CA . GLY A 1 179 ? 29.429 25.940 -26.660 1.00 96.00 179 GLY A CA 1
ATOM 1376 C C . GLY A 1 179 ? 30.300 26.612 -25.598 1.00 96.00 179 GLY A C 1
ATOM 1377 O O . GLY A 1 179 ? 31.269 27.290 -25.938 1.00 96.00 179 GLY A O 1
ATOM 1378 N N . VAL A 1 180 ? 30.021 26.370 -24.314 1.00 97.19 180 VAL A N 1
ATOM 1379 C CA . VAL A 1 180 ? 30.828 26.883 -23.195 1.00 97.19 180 VAL A CA 1
ATOM 1380 C C . VAL A 1 180 ? 32.249 26.325 -23.255 1.00 97.19 180 VAL A C 1
ATOM 1382 O O . VAL A 1 180 ? 33.205 27.096 -23.182 1.00 97.19 180 VAL A O 1
ATOM 1385 N N . CYS A 1 181 ? 32.420 25.016 -23.461 1.00 95.94 181 CYS A N 1
ATOM 1386 C CA . CYS A 1 181 ? 33.741 24.406 -23.629 1.00 95.94 181 CYS A CA 1
ATOM 1387 C C . CYS A 1 181 ? 34.504 25.006 -24.821 1.00 95.94 181 CYS A C 1
ATOM 1389 O O . CYS A 1 181 ? 35.695 25.296 -24.704 1.00 95.94 181 CYS A O 1
ATOM 1391 N N . GLY A 1 182 ? 33.826 25.239 -25.948 1.00 95.75 182 GLY A N 1
ATOM 1392 C CA . GLY A 1 182 ? 34.398 25.881 -27.130 1.00 95.75 182 GLY A CA 1
ATOM 1393 C C . GLY A 1 182 ? 34.842 27.321 -26.868 1.00 95.75 182 GLY A C 1
ATOM 1394 O O . GLY A 1 182 ? 35.960 27.692 -27.224 1.00 95.75 182 GLY A O 1
ATOM 1395 N N . LEU A 1 183 ? 34.017 28.122 -26.188 1.00 95.81 183 LEU A N 1
ATOM 1396 C CA . LEU A 1 183 ? 34.357 29.495 -25.799 1.00 95.81 183 LEU A CA 1
ATOM 1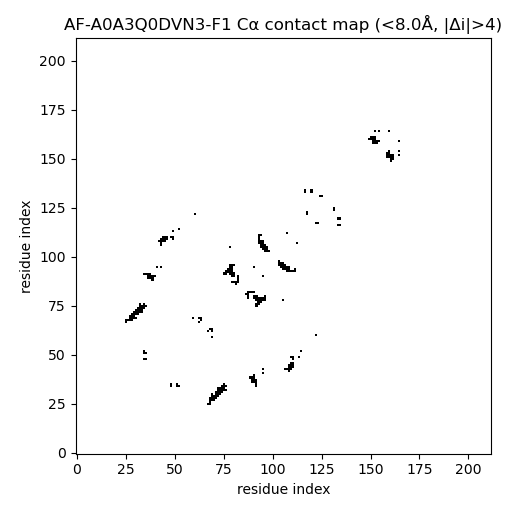397 C C . LEU A 1 183 ? 35.537 29.537 -24.824 1.00 95.81 183 LEU A C 1
ATOM 1399 O O . LEU A 1 183 ? 36.450 30.339 -25.011 1.00 95.81 183 LEU A O 1
ATOM 1403 N N . VAL A 1 184 ? 35.566 28.643 -23.832 1.00 96.19 184 VAL A N 1
ATOM 1404 C CA . VAL A 1 184 ? 36.699 28.503 -22.904 1.00 96.19 184 VAL A CA 1
ATOM 1405 C C . VAL A 1 184 ? 37.971 28.121 -23.662 1.00 96.19 184 VAL A C 1
ATOM 1407 O O . VAL A 1 184 ? 39.029 28.700 -23.417 1.00 96.19 184 VAL A O 1
ATOM 1410 N N . PHE A 1 185 ? 37.886 27.196 -24.621 1.00 95.81 185 PHE A N 1
ATOM 1411 C CA . PHE A 1 185 ? 39.026 26.801 -25.447 1.00 95.81 185 PHE A CA 1
ATOM 1412 C C . PHE A 1 185 ? 39.535 27.949 -26.332 1.00 95.81 185 PHE A C 1
ATOM 1414 O O . PHE A 1 185 ? 40.745 28.171 -26.419 1.00 95.81 185 PHE A O 1
ATOM 1421 N N . LEU A 1 186 ? 38.634 28.708 -26.960 1.00 94.56 186 LEU A N 1
ATOM 1422 C CA . LEU A 1 186 ? 38.984 29.881 -27.764 1.00 94.56 186 LEU A CA 1
ATOM 1423 C C . LEU A 1 186 ? 39.608 30.987 -26.907 1.00 94.56 186 LEU A C 1
ATOM 1425 O O . LEU A 1 186 ? 40.656 31.516 -27.277 1.00 94.56 186 LEU A O 1
ATOM 1429 N N . ALA A 1 187 ? 39.033 31.283 -25.739 1.00 93.31 187 ALA A N 1
ATOM 1430 C CA . ALA A 1 187 ? 39.596 32.230 -24.780 1.00 93.31 187 ALA A CA 1
ATOM 1431 C C . ALA A 1 187 ? 40.984 31.779 -24.302 1.00 93.31 187 ALA A C 1
ATOM 1433 O O . ALA A 1 187 ? 41.921 32.574 -24.269 1.00 93.31 187 ALA A O 1
ATOM 1434 N N . TYR A 1 188 ? 41.161 30.485 -24.023 1.00 94.88 188 TYR A N 1
ATOM 1435 C CA . TYR A 1 188 ? 42.459 29.912 -23.676 1.00 94.88 188 TYR A CA 1
ATOM 1436 C C . TYR A 1 188 ? 43.485 30.082 -24.807 1.00 94.88 188 TYR A C 1
ATOM 1438 O O . TYR A 1 188 ? 44.611 30.518 -24.560 1.00 94.88 188 TYR A O 1
ATOM 1446 N N . LYS A 1 189 ? 43.113 29.780 -26.059 1.00 94.56 189 LYS A N 1
ATOM 1447 C CA . LYS A 1 189 ? 43.976 29.981 -27.238 1.00 94.56 189 LYS A CA 1
ATOM 1448 C C . LYS A 1 189 ? 44.342 31.454 -27.426 1.00 94.56 189 LYS A C 1
ATOM 1450 O O . LYS A 1 189 ? 45.504 31.741 -27.712 1.00 94.56 189 LYS A O 1
ATOM 1455 N N . TYR A 1 190 ? 43.383 32.360 -27.250 1.00 93.00 190 TYR A N 1
ATOM 1456 C CA . TYR A 1 190 ? 43.588 33.803 -27.344 1.00 93.00 190 TYR A CA 1
ATOM 1457 C C . TYR A 1 190 ? 44.562 34.301 -26.267 1.00 93.00 190 TYR A C 1
ATOM 1459 O O . TYR A 1 190 ? 45.590 34.890 -26.596 1.00 93.00 190 TYR A O 1
ATOM 1467 N N . CYS A 1 191 ? 44.318 33.966 -24.996 1.00 90.62 191 CYS A N 1
ATOM 1468 C CA . CYS A 1 191 ? 45.203 34.316 -23.884 1.00 90.62 191 CYS A CA 1
ATOM 1469 C C . CYS A 1 191 ? 46.611 33.723 -24.045 1.00 90.62 191 CYS A C 1
ATOM 1471 O O . CYS A 1 191 ? 47.598 34.390 -23.740 1.00 90.62 191 CYS A O 1
ATOM 1473 N N . LYS A 1 192 ? 46.727 32.486 -24.550 1.00 89.69 192 LYS A N 1
ATOM 1474 C CA . LYS A 1 192 ? 48.028 31.858 -24.818 1.00 89.69 192 LYS A CA 1
ATOM 1475 C C . LYS A 1 192 ? 48.808 32.610 -25.903 1.00 89.69 192 LYS A C 1
ATOM 1477 O O . LYS A 1 192 ? 49.973 32.921 -25.689 1.00 89.69 192 LYS A O 1
ATOM 1482 N N . ARG A 1 193 ? 48.164 32.953 -27.026 1.00 86.38 193 ARG A N 1
ATOM 1483 C CA . ARG A 1 193 ? 48.795 33.727 -28.110 1.00 86.38 193 ARG A CA 1
ATOM 1484 C C . ARG A 1 193 ? 49.167 35.147 -27.685 1.00 86.38 193 ARG A C 1
ATOM 1486 O O . ARG A 1 193 ? 50.220 35.626 -28.080 1.00 86.38 193 ARG A O 1
ATOM 1493 N N . SER A 1 194 ? 48.345 35.800 -26.861 1.00 79.44 194 SER A N 1
ATOM 1494 C CA . SER A 1 194 ? 48.663 37.120 -26.296 1.00 79.44 194 SER A CA 1
ATOM 1495 C C . SER A 1 194 ? 49.946 37.082 -25.462 1.00 79.44 194 SER A C 1
ATOM 1497 O O . SER A 1 194 ? 50.783 37.967 -25.597 1.00 79.44 194 SER A O 1
ATOM 1499 N N . LYS A 1 195 ? 50.138 36.031 -24.651 1.00 75.06 195 LYS A N 1
ATOM 1500 C CA . LYS A 1 195 ? 51.377 35.835 -23.881 1.00 75.06 195 LYS A CA 1
ATOM 1501 C C . LYS A 1 195 ? 52.589 35.531 -24.769 1.00 75.06 195 LYS A C 1
ATOM 1503 O O . LYS A 1 195 ? 53.690 35.983 -24.473 1.00 75.06 195 LYS A O 1
ATOM 1508 N N . GLU A 1 196 ? 52.403 34.791 -25.862 1.00 70.75 196 GLU A N 1
ATOM 1509 C CA . GLU A 1 196 ? 53.467 34.531 -26.846 1.00 70.75 196 GLU A CA 1
ATOM 1510 C C . GLU A 1 196 ? 53.859 35.808 -27.622 1.00 70.75 196 GLU A C 1
ATOM 1512 O O . GLU A 1 196 ? 55.037 36.001 -27.906 1.00 70.75 196 GLU A O 1
ATOM 1517 N N . GLY A 1 197 ? 52.909 36.713 -27.897 1.00 58.44 197 GLY A N 1
ATOM 1518 C CA . GLY A 1 197 ? 53.151 37.998 -28.572 1.00 58.44 197 GLY A CA 1
ATOM 1519 C C . GLY A 1 197 ? 53.855 39.066 -27.7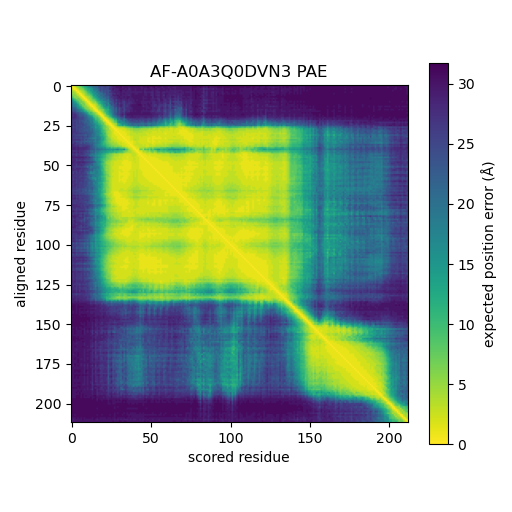23 1.00 58.44 197 GLY A C 1
ATOM 1520 O O . GLY A 1 197 ? 54.573 39.891 -28.276 1.00 58.44 197 GLY A O 1
ATOM 1521 N N . GLU A 1 198 ? 53.711 39.037 -26.393 1.00 57.84 198 GLU A N 1
ATOM 1522 C CA . GLU A 1 198 ? 54.499 39.885 -25.475 1.00 57.84 198 GLU A CA 1
ATOM 1523 C C . GLU A 1 198 ? 55.940 39.384 -25.278 1.00 57.84 198 GLU A C 1
ATOM 1525 O O . GLU A 1 198 ? 56.795 40.126 -24.800 1.00 57.84 198 GLU A O 1
ATOM 1530 N N . THR A 1 199 ? 56.247 38.142 -25.669 1.00 52.69 199 THR A N 1
ATOM 1531 C CA . THR A 1 199 ? 57.577 37.540 -25.487 1.00 52.69 199 THR A CA 1
ATOM 1532 C C . THR A 1 199 ? 58.417 37.642 -26.770 1.00 52.69 199 THR A C 1
ATOM 1534 O O . THR A 1 199 ? 58.974 36.655 -27.245 1.00 52.69 199 THR A O 1
ATOM 1537 N N . GLN A 1 200 ? 58.524 38.841 -27.351 1.00 46.91 200 GLN A N 1
ATOM 1538 C CA . GLN A 1 200 ? 59.564 39.171 -28.335 1.00 46.91 200 GLN A CA 1
ATOM 1539 C C . GLN A 1 200 ? 60.361 40.383 -27.813 1.00 46.91 200 GLN A C 1
ATOM 1541 O O . GLN A 1 200 ? 59.809 41.480 -27.745 1.00 46.91 200 GLN A O 1
ATOM 1546 N N . PRO A 1 201 ? 61.636 40.227 -27.402 1.00 42.59 201 PRO A N 1
ATOM 1547 C CA . PRO A 1 201 ? 62.423 41.348 -26.903 1.00 42.59 201 PRO A CA 1
ATOM 1548 C C . PRO A 1 201 ? 62.808 42.269 -28.066 1.00 42.59 201 PRO A C 1
ATOM 1550 O O . PRO A 1 201 ? 63.303 41.818 -29.101 1.00 42.59 201 PRO A O 1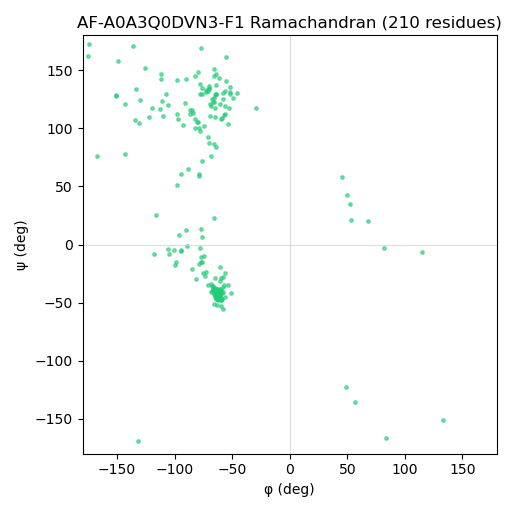
ATOM 1553 N N . SER A 1 202 ? 62.589 43.570 -27.890 1.00 42.22 202 SER A N 1
ATOM 1554 C CA . SER A 1 202 ? 63.005 44.610 -28.824 1.00 42.22 202 SER A CA 1
ATOM 1555 C C . SER A 1 202 ? 64.526 44.571 -29.028 1.00 42.22 202 SER A C 1
ATOM 1557 O O . SER A 1 202 ? 65.306 44.996 -28.180 1.00 42.22 202 SER A O 1
ATOM 1559 N N . GLN A 1 203 ? 64.975 44.138 -30.209 1.00 46.47 203 GLN A N 1
ATOM 1560 C CA . GLN A 1 203 ? 66.360 44.287 -30.690 1.00 46.47 203 GLN A CA 1
ATOM 1561 C C . GLN A 1 203 ? 66.777 45.759 -30.928 1.00 46.47 203 GLN A C 1
ATOM 1563 O O . GLN A 1 203 ? 67.710 46.036 -31.673 1.00 46.47 203 GLN A O 1
ATOM 1568 N N . GLN A 1 204 ? 66.109 46.721 -30.288 1.00 48.44 204 GLN A N 1
ATOM 1569 C CA . GLN A 1 204 ? 66.373 48.151 -30.430 1.00 48.44 204 GLN A CA 1
ATOM 1570 C C . GLN A 1 204 ? 67.110 48.752 -29.216 1.00 48.44 204 GLN A C 1
ATOM 1572 O O . GLN A 1 204 ? 67.613 49.867 -29.306 1.00 48.44 204 GLN A O 1
ATOM 1577 N N . GLU A 1 205 ? 67.272 47.994 -28.123 1.00 48.19 205 GLU A N 1
ATOM 1578 C CA . GLU A 1 205 ? 68.048 48.392 -26.929 1.00 48.19 205 GLU A CA 1
ATOM 1579 C C . GLU A 1 205 ? 69.501 47.863 -26.921 1.00 48.19 205 GLU A C 1
ATOM 1581 O O . GLU A 1 205 ? 70.218 48.024 -25.941 1.00 48.19 205 GLU A O 1
ATOM 1586 N N . LEU A 1 206 ? 69.987 47.256 -28.013 1.00 49.56 206 LEU A N 1
ATOM 1587 C CA . LEU A 1 206 ? 71.382 46.780 -28.122 1.00 49.56 206 LEU A CA 1
ATOM 1588 C C . LEU A 1 206 ? 72.274 47.642 -29.029 1.00 49.56 206 LEU A C 1
ATOM 1590 O O . LEU A 1 206 ? 73.482 47.429 -29.076 1.00 49.56 206 LEU A O 1
ATOM 1594 N N . SER A 1 207 ? 71.722 48.661 -29.693 1.00 45.41 207 SER A N 1
ATOM 1595 C CA . SER A 1 207 ? 72.496 49.582 -30.546 1.00 45.41 207 SER A CA 1
ATOM 1596 C C . SER A 1 207 ? 72.827 50.918 -29.871 1.00 45.41 207 SER A C 1
ATOM 1598 O O . SER A 1 207 ? 73.560 51.719 -30.441 1.00 45.41 207 SER A O 1
ATOM 1600 N N . ARG A 1 208 ? 72.325 51.175 -28.653 1.00 49.31 208 ARG A N 1
ATOM 1601 C CA . ARG A 1 208 ? 72.576 52.433 -27.920 1.00 49.31 208 ARG A CA 1
ATOM 1602 C C . ARG A 1 208 ? 73.754 52.370 -26.936 1.00 49.31 208 ARG A C 1
ATOM 1604 O O . ARG A 1 208 ? 74.121 53.392 -26.373 1.00 49.31 208 ARG A O 1
ATOM 1611 N N . MET A 1 209 ? 74.375 51.200 -26.764 1.00 53.75 209 MET A N 1
ATOM 1612 C CA . MET A 1 209 ? 75.544 50.981 -25.891 1.00 53.75 209 MET A CA 1
ATOM 1613 C C . MET A 1 209 ? 76.808 50.546 -26.657 1.00 53.75 209 MET A C 1
ATOM 1615 O O . MET A 1 209 ? 77.695 49.911 -26.096 1.00 53.75 209 MET A O 1
ATOM 1619 N N . SER A 1 210 ? 76.920 50.897 -27.939 1.00 53.19 210 SER A N 1
ATOM 1620 C CA . SER A 1 210 ? 78.162 50.745 -28.707 1.00 53.19 210 SER A CA 1
ATOM 1621 C C . SER A 1 210 ? 78.323 51.929 -29.660 1.00 53.19 210 SER A C 1
ATOM 1623 O O . SER A 1 210 ? 77.979 51.863 -30.833 1.00 53.19 210 SER A O 1
ATOM 1625 N N . SER A 1 211 ? 78.748 53.061 -29.101 1.00 48.09 211 SER A N 1
ATOM 1626 C CA . SER A 1 211 ? 79.203 54.248 -29.833 1.00 48.09 211 SER A CA 1
ATOM 1627 C C . SER A 1 211 ? 79.891 55.186 -28.833 1.00 48.09 211 SER A C 1
ATOM 1629 O O . SER A 1 211 ? 79.295 56.157 -28.365 1.00 48.09 211 SER A O 1
ATOM 1631 N N . PHE A 1 212 ? 81.122 54.824 -28.469 1.00 44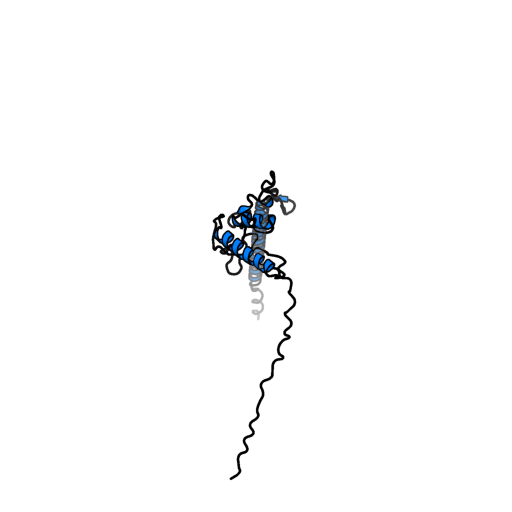.91 212 PHE A N 1
ATOM 1632 C CA . PHE A 1 212 ? 82.209 55.789 -28.286 1.00 44.91 212 PHE A CA 1
ATOM 1633 C C . PHE A 1 212 ? 82.804 56.086 -29.663 1.00 44.91 212 PHE A C 1
ATOM 1635 O O . PHE A 1 212 ? 82.804 55.143 -30.489 1.00 44.91 212 PHE A O 1
#